Protein AF-A0A960S6M2-F1 (afdb_monomer_lite)

Sequence (268 aa):
MDLAKLIEELEKLSLPYFDYAIDRLYLGHQLAVLKILSKDNRLWKQITHMRSSAIAPNLPAKGLQTSVLTALLTPLRQVVGSCFATAPAIAIQRHHVERFLEDIEALLHRGQITRIISGQEFVAPLNSMVFKNMPFDLALLRAWEYTLASFSDYNLDFYRHNLVACLGMRPEEESGIGKLIFNYVSGRLEAQNARVEEHQKEVEQSYGQLKMEEHFFSEASSLDAARRHKANWRMQAYQFESAQDRRDEAYDAAKHYAEFFKFIVENY

pLDDT: mean 70.97, std 18.24, range [33.56, 96.56]

Radius of gyration: 30.51 Å; chains: 1; bounding box: 67×53×94 Å

Secondary structure (DSSP, 8-state):
--HHHHHHHHHHHTTTS--SHHHHHHHHHHHHHHHHHHH-HHHHHHHHH----TTSTTS-HHHHHHHHHHHHHS---PPTT-HHHHHHHHHHHHH-HHHHHHHHHHHHHHSEEEEEETTEEEEEES--TTGGG-----HHHHHHHHHHHHTTSS-HHHHHHHHHHHTT-STT-TTSHHHHHHHHHHHHHHHHHHHHHHHHHHHHHHHHHHHHHHHHHHT--SHHHHHHHHHHHHHHHHHHHHHHHHHHHHHHHHHHHHHHHHHHHHH-

Structure (mmCIF, N/CA/C/O backbone):
data_AF-A0A960S6M2-F1
#
_entry.id   AF-A0A960S6M2-F1
#
loop_
_atom_site.group_PDB
_atom_site.id
_atom_site.type_symbol
_atom_site.label_atom_id
_atom_site.label_alt_id
_atom_site.label_comp_id
_atom_site.label_asym_id
_atom_site.label_entity_id
_atom_site.label_seq_id
_atom_site.pdbx_PDB_ins_code
_atom_site.Cartn_x
_atom_site.Cartn_y
_atom_site.Cartn_z
_atom_site.occupancy
_atom_site.B_iso_or_equiv
_atom_site.auth_seq_id
_atom_site.auth_comp_id
_atom_site.auth_asym_id
_atom_site.auth_atom_id
_atom_site.pdbx_PDB_model_num
ATOM 1 N N . MET A 1 1 ? 5.309 15.100 14.627 1.00 53.69 1 MET A N 1
ATOM 2 C CA . MET A 1 1 ? 3.895 15.465 14.415 1.00 53.69 1 MET A CA 1
ATOM 3 C C . MET A 1 1 ? 3.369 15.998 15.734 1.00 53.69 1 MET A C 1
ATOM 5 O O . MET A 1 1 ? 3.542 15.316 16.735 1.00 53.69 1 MET A O 1
ATOM 9 N N . ASP A 1 2 ? 2.832 17.216 15.756 1.00 72.88 2 ASP A N 1
ATOM 10 C CA . ASP A 1 2 ? 2.241 17.804 16.962 1.00 72.88 2 ASP A CA 1
ATOM 11 C C . ASP A 1 2 ? 0.811 17.266 17.129 1.00 72.88 2 ASP A C 1
ATOM 13 O O . ASP A 1 2 ? -0.100 17.658 16.399 1.00 72.88 2 ASP A O 1
ATOM 17 N N . LEU A 1 3 ? 0.637 16.301 18.039 1.00 66.00 3 LEU A N 1
ATOM 18 C CA . LEU A 1 3 ? -0.652 15.650 18.291 1.00 66.00 3 LEU A CA 1
ATOM 19 C C . LEU A 1 3 ? -1.716 16.641 18.779 1.00 66.00 3 LEU A C 1
ATOM 21 O O . LEU A 1 3 ? -2.885 16.453 18.460 1.00 66.00 3 LEU A O 1
ATOM 25 N N . ALA A 1 4 ? -1.329 17.690 19.512 1.00 68.31 4 ALA A N 1
ATOM 26 C CA . ALA A 1 4 ? -2.275 18.686 20.006 1.00 68.31 4 ALA A CA 1
ATOM 27 C C . ALA A 1 4 ? -2.868 19.487 18.843 1.00 68.31 4 ALA A C 1
ATOM 29 O O . ALA A 1 4 ? -4.086 19.621 18.746 1.00 68.31 4 ALA A O 1
ATOM 30 N N . LYS A 1 5 ? -2.014 19.908 17.902 1.00 70.25 5 LYS A N 1
ATOM 31 C CA . LYS A 1 5 ? -2.443 20.582 16.673 1.00 70.25 5 LYS A CA 1
ATOM 32 C C . LYS A 1 5 ? -3.330 19.688 15.798 1.00 70.25 5 LYS A C 1
ATOM 34 O O . LYS A 1 5 ? -4.326 20.156 15.263 1.00 70.25 5 LYS A O 1
ATOM 39 N N . LEU A 1 6 ? -3.004 18.397 15.670 1.00 66.88 6 LEU A N 1
ATOM 40 C CA . LEU A 1 6 ? -3.834 17.446 14.917 1.00 66.88 6 LEU A CA 1
ATOM 41 C C . LEU A 1 6 ? -5.227 17.274 15.544 1.00 66.88 6 LEU A C 1
ATOM 43 O O . LEU A 1 6 ? -6.221 17.262 14.824 1.00 66.88 6 LEU A O 1
ATOM 47 N N . ILE A 1 7 ? -5.301 17.147 16.872 1.00 68.25 7 ILE A N 1
ATOM 48 C CA . ILE A 1 7 ? -6.577 17.047 17.593 1.00 68.25 7 ILE A CA 1
ATOM 49 C C . ILE A 1 7 ? -7.411 18.311 17.366 1.00 68.25 7 ILE A C 1
ATOM 51 O O . ILE A 1 7 ? -8.590 18.194 17.051 1.00 68.25 7 ILE A O 1
ATOM 55 N N . GLU A 1 8 ? -6.799 19.492 17.461 1.00 70.75 8 GLU A N 1
ATOM 56 C CA . GLU A 1 8 ? -7.479 20.773 17.243 1.00 70.75 8 GLU A CA 1
ATOM 57 C C . GLU A 1 8 ? -8.083 20.877 15.829 1.00 70.75 8 GLU A C 1
ATOM 59 O O . GLU A 1 8 ? -9.240 21.262 15.669 1.00 70.75 8 GLU A O 1
ATOM 64 N N . GLU A 1 9 ? -7.335 20.485 14.794 1.00 69.31 9 GLU A N 1
ATOM 65 C CA . GLU A 1 9 ? -7.825 20.489 13.407 1.00 69.31 9 GLU A CA 1
ATOM 66 C C . GLU A 1 9 ? -8.958 19.472 13.184 1.00 69.31 9 GLU A C 1
ATOM 68 O O . GLU A 1 9 ? -9.967 19.784 12.551 1.00 69.31 9 GLU A O 1
ATOM 73 N N . LEU A 1 10 ? -8.847 18.271 13.760 1.00 63.84 10 LEU A N 1
ATOM 74 C CA . LEU A 1 10 ? -9.902 17.255 13.686 1.00 63.84 10 LEU A CA 1
ATOM 75 C C . LEU A 1 10 ? -11.176 17.682 14.438 1.00 63.84 10 LEU A C 1
ATOM 77 O O . LEU A 1 10 ? -12.286 17.399 13.984 1.00 63.84 10 LEU A O 1
ATOM 81 N N . GLU A 1 11 ? -11.051 18.399 15.556 1.00 71.62 11 GLU A N 1
ATOM 82 C CA . GLU A 1 11 ? -12.196 18.965 16.279 1.00 71.62 11 GLU A CA 1
ATOM 83 C C . GLU A 1 11 ? -12.919 20.035 15.450 1.00 71.62 11 GLU A C 1
ATOM 85 O O . GLU A 1 11 ? -14.152 20.031 15.404 1.00 71.62 11 GLU A O 1
ATOM 90 N N . LYS A 1 12 ? -12.185 20.888 14.721 1.00 69.44 12 LYS A N 1
ATOM 91 C CA . LYS A 1 12 ? -12.769 21.878 13.794 1.00 69.44 12 LYS A CA 1
ATOM 92 C C . LYS A 1 12 ? -13.569 21.213 12.670 1.00 69.44 12 LYS A C 1
ATOM 94 O O . LYS A 1 12 ? -14.649 21.691 12.326 1.00 69.44 12 LYS A O 1
ATOM 99 N N . LEU A 1 13 ? -13.080 20.090 12.137 1.00 61.16 13 LEU A N 1
ATOM 100 C CA . LEU A 1 13 ? -13.772 19.314 11.099 1.00 61.16 13 LEU A CA 1
ATOM 101 C C . LEU A 1 13 ? -15.062 18.654 11.614 1.00 61.16 13 LEU A C 1
ATOM 103 O O . LEU A 1 13 ? -16.018 18.497 10.854 1.00 61.16 13 LEU A O 1
ATOM 107 N N . SER A 1 14 ? -15.122 18.313 12.906 1.00 57.00 14 SER A N 1
ATOM 108 C CA . SER A 1 14 ? -16.279 17.639 13.516 1.00 57.00 14 SER A CA 1
ATOM 109 C C . SER A 1 14 ? -17.545 18.502 13.632 1.00 57.00 14 SER A C 1
ATOM 111 O O . SER A 1 14 ? -18.632 17.955 13.822 1.00 57.00 14 SER A O 1
ATOM 113 N N . LEU A 1 15 ? -17.426 19.832 13.519 1.00 51.22 15 LEU A N 1
ATOM 114 C CA . LEU A 1 15 ? -18.483 20.778 13.901 1.00 51.22 15 LEU A CA 1
ATOM 115 C C . LEU A 1 15 ? -19.453 21.181 12.765 1.00 51.22 15 LEU A C 1
ATOM 117 O O . LEU A 1 15 ? -20.606 21.462 13.093 1.00 51.22 15 LEU A O 1
ATOM 121 N N . PRO A 1 16 ? -19.071 21.182 11.467 1.00 50.56 16 PRO A N 1
ATOM 122 C CA . PRO A 1 16 ? -20.046 21.399 10.384 1.00 50.56 16 PRO A CA 1
ATOM 123 C C . PRO A 1 16 ? -20.017 20.415 9.192 1.00 50.56 16 PRO A C 1
ATOM 125 O O . PRO A 1 16 ? -20.957 20.443 8.408 1.00 50.56 16 PRO A O 1
ATOM 128 N N . TYR A 1 17 ? -18.994 19.567 9.012 1.00 46.00 17 TYR A N 1
ATOM 129 C CA . TYR A 1 17 ? -18.748 18.903 7.711 1.00 46.00 17 TYR A CA 1
ATOM 130 C C . TYR A 1 17 ? -19.204 17.439 7.593 1.00 46.00 17 TYR A C 1
ATOM 132 O O . TYR A 1 17 ? -19.100 16.856 6.516 1.00 46.00 17 TYR A O 1
ATOM 140 N N . PHE A 1 18 ? -19.721 16.833 8.665 1.00 49.91 18 PHE A N 1
ATOM 141 C CA . PHE A 1 18 ? -20.148 15.430 8.651 1.00 49.91 18 PHE A CA 1
ATOM 142 C C . PHE A 1 18 ? -21.672 15.305 8.697 1.00 49.91 18 PHE A C 1
ATOM 144 O O . PHE A 1 18 ? -22.290 15.333 9.773 1.00 49.91 18 PHE A O 1
ATOM 151 N N . ASP A 1 19 ? -22.262 15.149 7.510 1.00 47.50 19 ASP A N 1
ATOM 152 C CA . ASP A 1 19 ? -23.704 14.963 7.309 1.00 47.50 19 ASP A CA 1
ATOM 153 C C . ASP A 1 19 ? -24.189 13.553 7.688 1.00 47.50 19 ASP A C 1
ATOM 155 O O . ASP A 1 19 ? -25.356 13.376 8.041 1.00 47.50 19 ASP A O 1
ATOM 159 N N . TYR A 1 20 ? -23.305 12.548 7.716 1.00 54.69 20 TYR A N 1
ATOM 160 C CA . TYR A 1 20 ? -23.675 11.173 8.059 1.00 54.69 20 TYR A CA 1
ATOM 161 C C . TYR A 1 20 ? -23.285 10.788 9.493 1.00 54.69 20 TYR A C 1
ATOM 163 O O . TYR A 1 20 ? -22.172 11.025 9.967 1.00 54.69 20 TYR A O 1
ATOM 171 N N . ALA A 1 21 ? -24.201 10.103 10.188 1.00 55.59 21 ALA A N 1
ATOM 172 C CA . ALA A 1 21 ? -23.992 9.600 11.551 1.00 55.59 21 ALA A CA 1
ATOM 173 C C . ALA A 1 21 ? -22.768 8.669 11.672 1.00 55.59 21 ALA A C 1
ATOM 175 O O . ALA A 1 21 ? -22.116 8.620 12.716 1.00 55.59 21 ALA A O 1
ATOM 176 N N . ILE A 1 22 ? -22.444 7.951 10.594 1.00 54.00 22 ILE A N 1
ATOM 177 C CA . ILE A 1 22 ? -21.298 7.041 10.514 1.00 54.00 22 ILE A CA 1
ATOM 178 C C . ILE A 1 22 ? -19.974 7.807 10.572 1.00 54.00 22 ILE A C 1
ATOM 180 O O . ILE A 1 22 ? -19.052 7.369 11.264 1.00 54.00 22 ILE A O 1
ATOM 184 N N . ASP A 1 23 ? -19.890 8.956 9.910 1.00 55.03 23 ASP A N 1
ATOM 185 C CA . ASP A 1 23 ? -18.652 9.726 9.851 1.00 55.03 23 ASP A CA 1
ATOM 186 C C . ASP A 1 23 ? -18.375 10.430 11.183 1.00 55.03 23 ASP A C 1
ATOM 188 O O . ASP A 1 23 ? -17.239 10.456 11.657 1.00 55.03 23 ASP A O 1
ATOM 192 N N . ARG A 1 24 ? -19.431 10.882 11.877 1.00 61.59 24 ARG A N 1
ATOM 193 C CA . ARG A 1 24 ? -19.321 11.396 13.255 1.00 61.59 24 ARG A CA 1
ATOM 194 C C . ARG A 1 24 ? -18.853 10.326 14.240 1.00 61.59 24 ARG A C 1
ATOM 196 O O . ARG A 1 24 ? -18.048 10.616 15.120 1.00 61.59 24 ARG A O 1
ATOM 203 N N . LEU A 1 25 ? -19.331 9.087 14.094 1.00 66.19 25 LEU A N 1
ATOM 204 C CA . LEU A 1 25 ? -18.874 7.945 14.896 1.00 66.19 25 LEU A CA 1
ATOM 205 C C . LEU A 1 25 ? -17.395 7.628 14.644 1.00 66.19 25 LEU A C 1
ATOM 207 O O . LEU A 1 25 ? -16.666 7.316 15.586 1.00 66.19 25 LEU A O 1
ATOM 211 N N . TYR A 1 26 ? -16.958 7.712 13.387 1.00 68.75 26 TYR A N 1
ATOM 212 C CA . TYR A 1 26 ? -15.577 7.453 12.993 1.00 68.75 26 TYR A CA 1
ATOM 213 C C . TYR A 1 26 ? -14.624 8.525 13.530 1.00 68.75 26 TYR A C 1
ATOM 215 O O . TYR A 1 26 ? -13.686 8.204 14.263 1.00 68.75 26 TYR A O 1
ATOM 223 N N . LEU A 1 27 ? -14.922 9.799 13.269 1.00 70.31 27 LEU A N 1
ATOM 224 C CA . LEU A 1 27 ? -14.117 10.915 13.758 1.00 70.31 27 LEU A CA 1
ATOM 225 C C . LEU A 1 27 ? -14.125 11.005 15.289 1.00 70.31 27 LEU A C 1
ATOM 227 O O . LEU A 1 27 ? -13.088 11.246 15.904 1.00 70.31 27 LEU A O 1
ATOM 231 N N . GLY A 1 28 ? -15.273 10.754 15.923 1.00 77.31 28 GLY A N 1
ATOM 232 C CA . GLY A 1 28 ? -15.387 10.721 17.380 1.00 77.31 28 GLY A CA 1
ATOM 233 C C . GLY A 1 28 ? -14.484 9.662 18.019 1.00 77.31 28 GLY A C 1
ATOM 234 O O . GLY A 1 28 ? -13.831 9.942 19.025 1.00 77.31 28 GLY A O 1
ATOM 235 N N . HIS A 1 29 ? -14.390 8.470 17.417 1.00 81.38 29 HIS A N 1
ATOM 236 C CA . HIS A 1 29 ? -13.462 7.421 17.859 1.00 81.38 29 HIS A CA 1
ATOM 237 C C . HIS A 1 29 ? -12.003 7.850 17.702 1.00 81.38 29 HIS A C 1
ATOM 239 O O . HIS A 1 29 ? -11.233 7.763 18.658 1.00 81.38 29 HIS A O 1
ATOM 245 N N . GLN A 1 30 ? -11.633 8.361 16.526 1.00 78.25 30 GLN A N 1
ATOM 246 C CA . GLN A 1 30 ? -10.271 8.825 16.258 1.00 78.25 30 GLN A CA 1
ATOM 247 C C . GLN A 1 30 ? -9.845 9.917 17.242 1.00 78.25 30 GLN A C 1
ATOM 249 O O . GLN A 1 30 ? -8.776 9.823 17.841 1.00 78.25 30 GLN A O 1
ATOM 254 N N . LEU A 1 31 ? -10.705 10.910 17.478 1.00 76.69 31 LEU A N 1
ATOM 255 C CA . LEU A 1 31 ? -10.468 11.967 18.460 1.00 76.69 31 LEU A CA 1
ATOM 256 C C . LEU A 1 31 ? -10.312 11.411 19.879 1.00 76.69 31 LEU A C 1
ATOM 258 O O . LEU A 1 31 ? -9.415 11.840 20.603 1.00 76.69 31 LEU A O 1
ATOM 262 N N . ALA A 1 32 ? -11.153 10.458 20.288 1.00 83.06 32 ALA A N 1
ATOM 263 C CA . ALA A 1 32 ? -11.059 9.840 21.609 1.00 83.06 32 ALA A CA 1
ATOM 264 C C . ALA A 1 32 ? -9.718 9.115 21.803 1.00 83.06 32 ALA A C 1
ATOM 266 O O . ALA A 1 32 ? -9.032 9.341 22.800 1.00 83.06 32 ALA A O 1
ATOM 267 N N . VAL A 1 33 ? -9.308 8.309 20.822 1.00 82.31 33 VAL A N 1
ATOM 268 C CA . VAL A 1 33 ? -8.022 7.601 20.832 1.00 82.31 33 VAL A CA 1
ATOM 269 C C . VAL A 1 33 ? -6.852 8.583 20.841 1.00 82.31 33 VAL A C 1
ATOM 271 O O . VAL A 1 33 ? -5.953 8.454 21.670 1.00 82.31 33 VAL A O 1
ATOM 274 N N . LEU A 1 34 ? -6.857 9.588 19.961 1.00 80.31 34 LEU A N 1
ATOM 275 C CA . LEU A 1 34 ? -5.777 10.574 19.882 1.00 80.31 34 LEU A CA 1
ATOM 276 C C . LEU A 1 34 ? -5.641 11.370 21.184 1.00 80.31 34 LEU A C 1
ATOM 278 O O . LEU A 1 34 ? -4.521 11.597 21.631 1.00 80.31 34 LEU A O 1
ATOM 282 N N . LYS A 1 35 ? -6.755 11.717 21.845 1.00 83.19 35 LYS A N 1
ATOM 283 C CA . LYS A 1 35 ? -6.750 12.351 23.175 1.00 83.19 35 LYS A CA 1
ATOM 284 C C . LYS A 1 35 ? -6.153 11.458 24.260 1.00 83.19 35 LYS A C 1
ATOM 286 O O . LYS A 1 35 ? -5.558 11.970 25.205 1.00 83.19 35 LYS A O 1
ATOM 291 N N . ILE A 1 36 ? -6.334 10.141 24.169 1.00 85.38 36 ILE A N 1
ATOM 292 C CA . ILE A 1 36 ? -5.699 9.189 25.090 1.00 85.38 36 ILE A CA 1
ATOM 293 C C . ILE A 1 36 ? -4.190 9.152 24.820 1.00 85.38 36 ILE A C 1
ATOM 295 O O . ILE A 1 36 ? -3.400 9.354 25.740 1.00 85.38 36 ILE A O 1
ATOM 299 N N . LEU A 1 37 ? -3.787 8.996 23.555 1.00 82.62 37 LEU A N 1
ATOM 300 C CA . LEU A 1 37 ? -2.377 8.964 23.151 1.00 82.62 37 LEU A CA 1
ATOM 301 C C . LEU A 1 37 ? -1.636 10.271 23.465 1.00 82.62 37 LEU A C 1
ATOM 303 O O . LEU A 1 37 ? -0.464 10.238 23.829 1.00 82.62 37 LEU A O 1
ATOM 307 N N . SER A 1 38 ? -2.304 11.424 23.359 1.00 81.94 38 SER A N 1
ATOM 308 C CA . SER A 1 38 ? -1.703 12.722 23.679 1.00 81.94 38 SER A CA 1
ATOM 309 C C . SER A 1 38 ? -1.489 12.923 25.180 1.00 81.94 38 SER A C 1
ATOM 311 O O . SER A 1 38 ? -0.632 13.709 25.574 1.00 81.94 38 SER A O 1
ATOM 313 N N . LYS A 1 39 ? -2.281 12.247 26.022 1.00 86.25 39 LYS A N 1
ATOM 314 C CA . LYS A 1 39 ? -2.179 12.320 27.487 1.00 86.25 39 LYS A CA 1
ATOM 315 C C . LYS A 1 39 ? -1.190 11.308 28.053 1.00 86.25 39 LYS A C 1
ATOM 317 O O . LYS A 1 39 ? -0.578 11.590 29.080 1.00 86.25 39 LYS A O 1
ATOM 322 N N . ASP A 1 40 ? -1.020 10.162 27.394 1.00 85.62 40 ASP A N 1
ATOM 323 C CA . ASP A 1 40 ? -0.119 9.105 27.843 1.00 85.62 40 ASP A CA 1
ATOM 324 C C . ASP A 1 40 ? 0.987 8.796 26.825 1.00 85.62 40 ASP A C 1
ATOM 326 O O . ASP A 1 40 ? 0.858 7.978 25.909 1.00 85.62 40 ASP A O 1
ATOM 330 N N . ASN A 1 41 ? 2.144 9.419 27.051 1.00 84.69 41 ASN A N 1
ATOM 331 C CA . ASN A 1 41 ? 3.336 9.230 26.230 1.00 84.69 41 ASN A CA 1
ATOM 332 C C . ASN A 1 41 ? 3.899 7.793 26.302 1.00 84.69 41 ASN A C 1
ATOM 334 O O . ASN A 1 41 ? 4.717 7.413 25.463 1.00 84.69 41 ASN A O 1
ATOM 338 N N . ARG A 1 42 ? 3.500 6.973 27.287 1.00 90.44 42 ARG A N 1
ATOM 339 C CA . ARG A 1 42 ? 3.920 5.563 27.368 1.00 90.44 42 ARG A CA 1
ATOM 340 C C . ARG A 1 42 ? 3.306 4.752 26.233 1.00 90.44 42 ARG A C 1
ATOM 342 O O . ARG A 1 42 ? 4.024 3.981 25.607 1.00 90.44 42 ARG A O 1
ATOM 349 N N . LEU A 1 43 ? 2.037 4.996 25.908 1.00 85.75 43 LEU A N 1
ATOM 350 C CA . LEU A 1 43 ? 1.331 4.316 24.816 1.00 85.75 43 LEU A CA 1
ATOM 351 C C . LEU A 1 43 ? 1.941 4.664 23.459 1.00 85.75 43 LEU A C 1
ATOM 353 O O . LEU A 1 43 ? 2.175 3.793 22.623 1.00 85.75 43 LEU A O 1
ATOM 357 N N . TRP A 1 44 ? 2.287 5.939 23.261 1.00 82.88 44 TRP A N 1
ATOM 358 C CA . TRP A 1 44 ? 2.993 6.368 22.056 1.00 82.88 44 TRP A CA 1
ATOM 359 C C . TRP A 1 44 ? 4.375 5.716 21.934 1.00 82.88 44 TRP A C 1
ATOM 361 O O . TRP A 1 44 ? 4.775 5.261 20.857 1.00 82.88 44 TRP A O 1
ATOM 371 N N . LYS A 1 45 ? 5.105 5.612 23.052 1.00 84.44 45 LYS A N 1
ATOM 372 C CA . LYS A 1 45 ? 6.366 4.867 23.097 1.00 84.44 45 LYS A CA 1
ATOM 373 C C . LYS A 1 45 ? 6.154 3.393 22.774 1.00 84.44 45 LYS A C 1
ATOM 375 O O . LYS A 1 45 ? 6.916 2.873 21.971 1.00 84.44 45 LYS A O 1
ATOM 380 N N . GLN A 1 46 ? 5.121 2.750 23.312 1.00 85.38 46 GLN A N 1
ATOM 381 C CA . GLN A 1 46 ? 4.816 1.352 23.015 1.00 85.38 46 GLN A CA 1
ATOM 382 C C . GLN A 1 46 ? 4.606 1.142 21.512 1.00 85.38 46 GLN A C 1
ATOM 384 O O . GLN A 1 46 ? 5.284 0.301 20.934 1.00 85.38 46 GLN A O 1
ATOM 389 N N . ILE A 1 47 ? 3.785 1.972 20.855 1.00 81.44 47 ILE A N 1
ATOM 390 C CA . ILE A 1 47 ? 3.575 1.907 19.398 1.00 81.44 47 ILE A CA 1
ATOM 391 C C . ILE A 1 47 ? 4.904 2.090 18.659 1.00 81.44 47 ILE A C 1
ATOM 393 O O . ILE A 1 47 ? 5.294 1.238 17.871 1.00 81.44 47 ILE A O 1
ATOM 397 N N . THR A 1 48 ? 5.640 3.167 18.941 1.00 81.69 48 THR A N 1
ATOM 398 C CA . THR A 1 48 ? 6.896 3.496 18.236 1.00 81.69 48 THR A CA 1
ATOM 399 C C . THR A 1 48 ? 8.049 2.529 18.516 1.00 81.69 48 THR A C 1
ATOM 401 O O . THR A 1 48 ? 9.007 2.487 17.746 1.00 81.69 48 THR A O 1
ATOM 404 N N . HIS A 1 49 ? 7.977 1.742 19.588 1.00 83.81 49 HIS A N 1
ATOM 405 C CA . HIS A 1 49 ? 8.974 0.725 19.922 1.00 83.81 49 HIS A CA 1
ATOM 406 C C . HIS A 1 49 ? 8.532 -0.691 19.543 1.00 83.81 49 HIS A C 1
ATOM 408 O O . HIS A 1 49 ? 9.340 -1.606 19.698 1.00 83.81 49 HIS A O 1
ATOM 414 N N . MET A 1 50 ? 7.319 -0.891 19.006 1.00 77.56 50 MET A N 1
ATOM 415 C CA . MET A 1 50 ? 6.921 -2.194 18.470 1.00 77.56 50 MET A CA 1
ATOM 416 C C . MET A 1 50 ? 7.869 -2.612 17.345 1.00 77.56 50 MET A C 1
ATOM 418 O O . MET A 1 50 ? 8.184 -1.838 16.436 1.00 77.56 50 MET A O 1
ATOM 422 N N . ARG A 1 51 ? 8.326 -3.863 17.421 1.00 73.56 51 ARG A N 1
ATOM 423 C CA . ARG A 1 51 ? 9.242 -4.474 16.455 1.00 73.56 51 ARG A CA 1
ATOM 424 C C . ARG A 1 51 ? 8.613 -5.703 15.824 1.00 73.56 51 ARG A C 1
ATOM 426 O O . ARG A 1 51 ? 7.720 -6.324 16.396 1.00 73.56 51 ARG A O 1
ATOM 433 N N . SER A 1 52 ? 9.110 -6.042 14.639 1.00 57.19 52 SER A N 1
ATOM 434 C CA . SER A 1 52 ? 8.823 -7.307 13.970 1.00 57.19 52 SER A CA 1
ATOM 435 C C . SER A 1 52 ? 9.095 -8.476 14.913 1.00 57.19 52 SER A C 1
ATOM 437 O O . SER A 1 52 ? 10.169 -8.568 15.511 1.00 57.19 52 SER A O 1
ATOM 439 N N . SER A 1 53 ? 8.112 -9.357 15.052 1.00 61.50 53 SER A N 1
ATOM 440 C CA . SER A 1 53 ? 8.186 -10.525 15.919 1.00 61.50 53 SER A CA 1
ATOM 441 C C . SER A 1 53 ? 8.796 -11.737 15.211 1.00 61.50 53 SER A C 1
ATOM 443 O O . SER A 1 53 ? 9.048 -11.711 14.007 1.00 61.50 53 SER A O 1
ATOM 445 N N . ALA A 1 54 ? 8.954 -12.845 15.945 1.00 52.56 54 ALA A N 1
ATOM 446 C CA . ALA A 1 54 ? 9.351 -14.139 15.382 1.00 52.56 54 ALA A CA 1
ATOM 447 C C . ALA A 1 54 ? 8.384 -14.661 14.298 1.00 52.56 54 ALA A C 1
ATOM 449 O O . ALA A 1 54 ? 8.788 -15.447 13.447 1.00 52.56 54 ALA A O 1
ATOM 450 N N . ILE A 1 55 ? 7.122 -14.213 14.314 1.00 47.16 55 ILE A N 1
ATOM 451 C CA . ILE A 1 55 ? 6.071 -14.643 13.379 1.00 47.16 55 ILE A CA 1
ATOM 452 C C . ILE A 1 55 ? 6.139 -13.857 12.057 1.00 47.16 55 ILE A C 1
ATOM 454 O O . ILE A 1 55 ? 5.740 -14.370 11.015 1.00 47.16 55 ILE A O 1
ATOM 458 N N . ALA A 1 56 ? 6.683 -12.636 12.071 1.00 48.78 56 ALA A N 1
ATOM 459 C CA . ALA A 1 56 ? 6.827 -11.789 10.885 1.00 48.78 56 ALA A CA 1
ATOM 460 C C . ALA A 1 56 ? 8.185 -11.053 10.876 1.00 48.78 56 ALA A C 1
ATOM 462 O O . ALA A 1 56 ? 8.218 -9.820 10.921 1.00 48.78 56 ALA A O 1
ATOM 463 N N . PRO A 1 57 ? 9.317 -11.783 10.804 1.00 54.59 57 PRO A N 1
ATOM 464 C CA . PRO A 1 57 ? 10.658 -11.219 11.000 1.00 54.59 57 PRO A CA 1
ATOM 465 C C . PRO A 1 57 ? 11.073 -10.213 9.917 1.00 54.59 57 PRO A C 1
ATOM 467 O O . PRO A 1 57 ? 11.947 -9.385 10.150 1.00 54.59 57 PRO A O 1
ATOM 470 N N . ASN A 1 58 ? 10.426 -10.254 8.749 1.00 51.09 58 ASN A N 1
ATOM 471 C CA . ASN A 1 58 ? 10.749 -9.404 7.601 1.00 51.09 58 ASN A CA 1
ATOM 472 C C . ASN A 1 58 ? 9.900 -8.124 7.524 1.00 51.09 58 ASN A C 1
ATOM 474 O O . ASN A 1 58 ? 10.032 -7.368 6.562 1.00 51.09 58 ASN A O 1
ATOM 478 N N . LEU A 1 59 ? 9.004 -7.876 8.487 1.00 51.16 59 LEU A N 1
ATOM 479 C CA . LEU A 1 59 ? 8.129 -6.707 8.439 1.00 51.16 59 LEU A CA 1
ATOM 480 C C . LEU A 1 59 ? 8.893 -5.443 8.882 1.00 51.16 59 LEU A C 1
ATOM 482 O O . LEU A 1 59 ? 9.377 -5.392 10.014 1.00 51.16 59 LEU A O 1
ATOM 486 N N . PRO A 1 60 ? 8.993 -4.391 8.050 1.00 57.06 60 PRO A N 1
ATOM 487 C CA . PRO A 1 60 ? 9.667 -3.160 8.447 1.00 57.06 60 PRO A CA 1
ATOM 488 C C . PRO A 1 60 ? 8.989 -2.528 9.668 1.00 57.06 60 PRO A C 1
ATOM 490 O O . PRO A 1 60 ? 7.765 -2.384 9.690 1.00 57.06 60 PRO A O 1
ATOM 493 N N . ALA A 1 61 ? 9.775 -2.074 10.651 1.00 61.62 61 ALA A N 1
ATOM 494 C CA . ALA A 1 61 ? 9.252 -1.493 11.895 1.00 61.62 61 ALA A CA 1
ATOM 495 C C . ALA A 1 61 ? 8.259 -0.343 11.646 1.00 61.62 61 ALA A C 1
ATOM 497 O O . ALA A 1 61 ? 7.208 -0.286 12.274 1.00 61.62 61 ALA A O 1
ATOM 498 N N . LYS A 1 62 ? 8.543 0.527 10.667 1.00 60.72 62 LYS A N 1
ATOM 499 C CA . LYS A 1 62 ? 7.640 1.622 10.282 1.00 60.72 62 LYS A CA 1
ATOM 500 C C . LYS A 1 62 ? 6.293 1.107 9.762 1.00 60.72 62 LYS A C 1
ATOM 502 O O . LYS A 1 62 ? 5.260 1.652 10.125 1.00 60.72 62 LYS A O 1
ATOM 507 N N . GLY A 1 63 ? 6.301 0.043 8.958 1.00 56.97 63 GLY A N 1
ATOM 508 C CA . GLY A 1 63 ? 5.076 -0.583 8.456 1.00 56.97 63 GLY A CA 1
ATOM 509 C C . GLY A 1 63 ? 4.243 -1.185 9.585 1.00 56.97 63 GLY A C 1
ATOM 510 O O . GLY A 1 63 ? 3.040 -0.964 9.640 1.00 56.97 63 GLY A O 1
ATOM 511 N N . LEU A 1 64 ? 4.891 -1.859 10.540 1.00 62.81 64 LEU A N 1
ATOM 512 C CA . LEU A 1 64 ? 4.221 -2.396 11.725 1.00 62.81 64 LEU A CA 1
ATOM 513 C C . LEU A 1 64 ? 3.568 -1.292 12.566 1.00 62.81 64 LEU A C 1
ATOM 515 O O . LEU A 1 64 ? 2.398 -1.395 12.921 1.00 62.81 64 LEU A O 1
ATOM 519 N N . GLN A 1 65 ? 4.315 -0.227 12.854 1.00 69.19 65 GLN A N 1
ATOM 520 C CA . GLN A 1 65 ? 3.835 0.926 13.618 1.00 69.19 65 GLN A CA 1
ATOM 521 C C . GLN A 1 65 ? 2.614 1.566 12.961 1.00 69.19 65 GLN A C 1
ATOM 523 O O . GLN A 1 65 ? 1.625 1.845 13.638 1.00 69.19 65 GLN A O 1
ATOM 528 N N . THR A 1 66 ? 2.669 1.759 11.640 1.00 64.56 66 THR A N 1
ATOM 529 C CA . THR A 1 66 ? 1.535 2.258 10.862 1.00 64.56 66 THR A CA 1
ATOM 530 C C . THR A 1 66 ? 0.341 1.320 10.985 1.00 64.56 66 THR A C 1
ATOM 532 O O . THR A 1 66 ? -0.735 1.787 11.330 1.00 64.56 66 THR A O 1
ATOM 535 N N . SER A 1 67 ? 0.517 0.009 10.805 1.00 63.44 67 SER A N 1
ATOM 536 C CA . SER A 1 67 ? -0.581 -0.959 10.916 1.00 63.44 67 SER A CA 1
ATOM 537 C C . SER A 1 67 ? -1.233 -0.969 12.299 1.00 63.44 67 SER A C 1
ATOM 539 O O . SER A 1 67 ? -2.457 -1.010 12.400 1.00 63.44 67 SER A O 1
ATOM 541 N N . VAL A 1 68 ? -0.436 -0.887 13.366 1.00 72.81 68 VAL A N 1
ATOM 542 C CA . VAL A 1 68 ? -0.932 -0.825 14.751 1.00 72.81 68 VAL A CA 1
ATOM 543 C C . VAL A 1 68 ? -1.735 0.454 14.972 1.00 72.81 68 VAL A C 1
ATOM 545 O O . VAL A 1 68 ? -2.836 0.411 15.519 1.00 72.81 68 VAL A O 1
ATOM 548 N N . LEU A 1 69 ? -1.208 1.593 14.514 1.00 73.00 69 LEU A N 1
ATOM 549 C CA . LEU A 1 69 ? -1.883 2.880 14.633 1.00 73.00 69 LEU A CA 1
ATOM 550 C C . LEU A 1 69 ? -3.185 2.905 13.819 1.00 73.00 69 LEU A C 1
ATOM 552 O O . LEU A 1 69 ? -4.210 3.354 14.324 1.00 73.00 69 LEU A O 1
ATOM 556 N N . THR A 1 70 ? -3.174 2.366 12.601 1.00 71.88 70 THR A N 1
ATOM 557 C CA . THR A 1 70 ? -4.363 2.228 11.753 1.00 71.88 70 THR A CA 1
ATOM 558 C C . THR A 1 70 ? -5.410 1.333 12.409 1.00 71.88 70 THR A C 1
ATOM 560 O O . THR A 1 70 ? -6.579 1.713 12.465 1.00 71.88 70 THR A O 1
ATOM 563 N N . ALA A 1 71 ? -5.013 0.184 12.963 1.00 72.19 71 ALA A N 1
ATOM 564 C CA . ALA A 1 71 ? -5.920 -0.713 13.677 1.00 72.19 71 ALA A CA 1
ATOM 565 C C . ALA A 1 71 ? -6.528 -0.051 14.922 1.00 72.19 71 ALA A C 1
ATOM 567 O O . ALA A 1 71 ? -7.688 -0.288 15.246 1.00 72.19 71 ALA A O 1
ATOM 568 N N . LEU A 1 72 ? -5.775 0.809 15.607 1.00 78.88 72 LEU A N 1
ATOM 569 C CA . LEU A 1 72 ? -6.264 1.542 16.769 1.00 78.88 72 LEU A CA 1
ATOM 570 C C . LEU A 1 72 ? -7.228 2.682 16.382 1.00 78.88 72 LEU A C 1
ATOM 572 O O . LEU A 1 72 ? -8.244 2.887 17.047 1.00 78.88 72 LEU A O 1
ATOM 576 N N . LEU A 1 73 ? -6.934 3.409 15.300 1.00 76.25 73 LEU A N 1
ATOM 577 C CA . LEU A 1 73 ? -7.731 4.549 14.825 1.00 76.25 73 LEU A CA 1
ATOM 578 C C . LEU A 1 73 ? -8.965 4.145 14.008 1.00 76.25 73 LEU A C 1
ATOM 580 O O . LEU A 1 73 ? -9.862 4.965 13.825 1.00 76.25 73 LEU A O 1
ATOM 584 N N . THR A 1 74 ? -9.039 2.901 13.538 1.00 76.00 74 THR A N 1
ATOM 585 C CA . THR A 1 74 ? -10.193 2.386 12.792 1.00 76.00 74 THR A CA 1
ATOM 586 C C . THR A 1 74 ? -11.179 1.744 13.770 1.00 76.00 74 THR A C 1
ATOM 588 O O . THR A 1 74 ? -10.887 0.662 14.275 1.00 76.00 74 THR A O 1
ATOM 591 N N . PRO A 1 75 ? -12.343 2.351 14.072 1.00 73.81 75 PRO A N 1
ATOM 592 C CA . PRO A 1 75 ? -13.276 1.813 15.051 1.00 73.81 75 PRO A CA 1
ATOM 593 C C . PRO A 1 75 ? -13.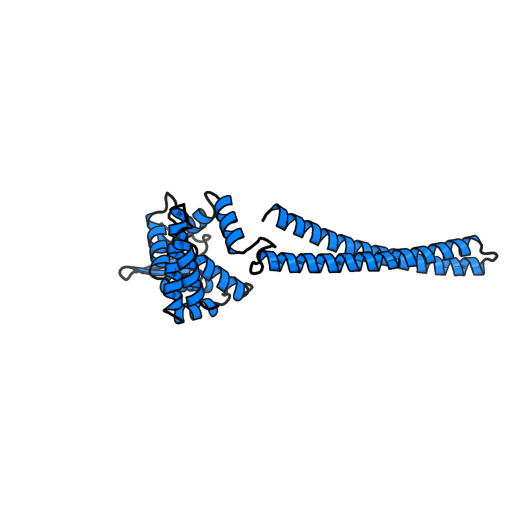753 0.423 14.646 1.00 73.81 75 PRO A C 1
ATOM 595 O O . PRO A 1 75 ? -14.310 0.232 13.561 1.00 73.81 75 PRO A O 1
ATOM 598 N N . LEU A 1 76 ? -13.607 -0.523 15.567 1.00 72.62 76 LEU A N 1
ATOM 599 C CA . LEU A 1 76 ? -14.218 -1.834 15.455 1.00 72.62 76 LEU A CA 1
ATOM 600 C C . LEU A 1 76 ? -15.745 -1.688 15.424 1.00 72.62 76 LEU A C 1
ATOM 602 O O . LEU A 1 76 ? -16.333 -0.841 16.109 1.00 72.62 76 LEU A O 1
ATOM 606 N N . ARG A 1 77 ? -16.397 -2.526 14.618 1.00 66.81 77 ARG A N 1
ATOM 607 C CA . ARG A 1 77 ? -17.856 -2.565 14.478 1.00 66.81 77 ARG A CA 1
ATOM 608 C C . ARG A 1 77 ? -18.356 -3.979 14.718 1.00 66.81 77 ARG A C 1
ATOM 610 O O . ARG A 1 77 ? -17.667 -4.949 14.422 1.00 66.81 77 ARG A O 1
ATOM 617 N N . GLN A 1 78 ? -19.560 -4.085 15.269 1.00 59.09 78 GLN A N 1
ATOM 618 C CA . GLN A 1 78 ? -20.244 -5.368 15.345 1.00 59.09 78 GLN A CA 1
ATOM 619 C C . GLN A 1 78 ? -20.833 -5.677 13.971 1.00 59.09 78 GLN A C 1
ATOM 621 O O . GLN A 1 78 ? -21.566 -4.853 13.425 1.00 59.09 78 GLN A O 1
ATOM 626 N N . VAL A 1 79 ? -20.561 -6.868 13.448 1.00 50.69 79 VAL A N 1
ATOM 627 C CA . VAL A 1 79 ? -21.340 -7.443 12.347 1.00 50.69 79 VAL A CA 1
ATOM 628 C C . VAL A 1 79 ? -22.365 -8.421 12.911 1.00 50.69 79 VAL A C 1
ATOM 630 O O . VAL A 1 79 ? -22.167 -9.047 13.962 1.00 50.69 79 VAL A O 1
ATOM 633 N N . VAL A 1 80 ? -23.509 -8.486 12.232 1.00 43.31 80 VAL A N 1
ATOM 634 C CA . VAL A 1 80 ? -24.654 -9.330 12.582 1.00 43.31 80 VAL A CA 1
ATOM 635 C C . VAL A 1 80 ? -24.183 -10.781 12.740 1.00 43.31 80 VAL A C 1
ATOM 637 O O . VAL A 1 80 ? -23.568 -11.336 11.839 1.00 43.31 80 VAL A O 1
ATOM 640 N N . GLY A 1 81 ? -24.443 -11.385 13.905 1.00 45.22 81 GLY A N 1
ATOM 641 C CA . GLY A 1 81 ? -24.055 -12.769 14.224 1.00 45.22 81 GLY A CA 1
ATOM 642 C C . GLY A 1 81 ? -22.872 -12.928 15.191 1.00 45.22 81 GLY A C 1
ATOM 643 O O . GLY A 1 81 ? -22.700 -14.008 15.748 1.00 45.22 81 GLY A O 1
ATOM 644 N N . SER A 1 82 ? -22.111 -11.862 15.482 1.00 49.56 82 SER A N 1
ATOM 645 C CA . SER A 1 82 ? -20.931 -11.919 16.371 1.00 49.56 82 SER A CA 1
ATOM 646 C C . SER A 1 82 ? -21.006 -10.998 17.604 1.00 49.56 82 SER A C 1
ATOM 648 O O . SER A 1 82 ? -19.977 -10.637 18.187 1.00 49.56 82 SER A O 1
ATOM 650 N N . CYS A 1 83 ? -22.201 -10.575 18.019 1.00 51.34 83 CYS A N 1
ATOM 651 C CA . CYS A 1 83 ? -22.393 -9.489 18.991 1.00 51.34 83 CYS A CA 1
ATOM 652 C C . CYS A 1 83 ? -21.690 -9.697 20.351 1.00 51.34 83 CYS A C 1
ATOM 654 O O . CYS A 1 83 ? -21.055 -8.767 20.849 1.00 51.34 83 CYS A O 1
ATOM 656 N N . PHE A 1 84 ? -21.730 -10.904 20.923 1.00 47.66 84 PHE A N 1
ATOM 657 C CA . PHE A 1 84 ? -21.124 -11.213 22.235 1.00 47.66 84 PHE A CA 1
ATOM 658 C C . PHE A 1 84 ? -19.602 -11.142 22.251 1.00 47.66 84 PHE A C 1
ATOM 660 O O . PHE A 1 84 ? -18.965 -10.886 23.267 1.00 47.66 84 PHE A O 1
ATOM 667 N N . ALA A 1 85 ? -19.039 -11.395 21.091 1.00 50.62 85 ALA A N 1
ATOM 668 C CA . ALA A 1 85 ? -17.640 -11.583 20.867 1.00 50.62 85 ALA A CA 1
ATOM 669 C C . ALA A 1 85 ? -16.974 -10.225 20.568 1.00 50.62 85 ALA A C 1
ATOM 671 O O . ALA A 1 85 ? -16.000 -9.833 21.213 1.00 50.62 85 ALA A O 1
ATOM 672 N N . THR A 1 86 ? -17.541 -9.473 19.622 1.00 60.06 86 THR A N 1
ATOM 673 C CA . THR A 1 86 ? -17.011 -8.182 19.145 1.00 60.06 86 THR A CA 1
ATOM 674 C C . THR A 1 86 ? -17.204 -7.040 20.137 1.00 60.06 86 THR A C 1
ATOM 676 O O . THR A 1 86 ? -16.364 -6.146 20.187 1.00 60.06 86 THR A O 1
ATOM 679 N N . ALA A 1 87 ? -18.251 -7.069 20.973 1.00 63.47 87 ALA A N 1
ATOM 680 C CA . ALA A 1 87 ? -18.496 -6.020 21.968 1.00 63.47 87 ALA A CA 1
ATOM 681 C C . ALA A 1 87 ? -17.321 -5.819 22.953 1.00 63.47 87 ALA A C 1
ATOM 683 O O . ALA A 1 87 ? -16.882 -4.677 23.101 1.00 63.47 87 ALA A O 1
ATOM 684 N N . PRO A 1 88 ? -16.747 -6.871 23.571 1.00 63.69 88 PRO A N 1
ATOM 685 C CA . PRO A 1 88 ? -15.534 -6.745 24.378 1.00 63.69 88 PRO A CA 1
ATOM 686 C C . PRO A 1 88 ? -14.342 -6.136 23.632 1.00 63.69 88 PRO A C 1
ATOM 688 O O . PRO A 1 88 ? -13.654 -5.287 24.188 1.00 63.69 88 PRO A O 1
ATOM 691 N N . ALA A 1 89 ? -14.102 -6.524 22.375 1.00 68.75 89 ALA A N 1
ATOM 692 C CA . ALA A 1 89 ? -12.992 -5.987 21.583 1.00 68.75 89 ALA A CA 1
ATOM 693 C C . ALA A 1 89 ? -13.188 -4.496 21.262 1.00 68.75 89 ALA A C 1
ATOM 695 O O . ALA A 1 89 ? -12.259 -3.704 21.407 1.00 68.75 89 ALA A O 1
ATOM 696 N N . ILE A 1 90 ? -14.415 -4.097 20.910 1.00 73.50 90 ILE A N 1
ATOM 697 C CA . ILE A 1 90 ? -14.798 -2.693 20.707 1.00 73.50 90 ILE A CA 1
ATOM 698 C C . ILE A 1 90 ? -14.614 -1.896 22.002 1.00 73.50 90 ILE A C 1
ATOM 700 O O . ILE A 1 90 ? -14.057 -0.800 21.978 1.00 73.50 90 ILE A O 1
ATOM 704 N N . ALA A 1 91 ? -15.056 -2.441 23.137 1.00 72.81 91 ALA A N 1
ATOM 705 C CA . ALA A 1 91 ? -14.905 -1.794 24.436 1.00 72.81 91 ALA A CA 1
ATOM 706 C C . ALA A 1 91 ? -13.426 -1.629 24.817 1.00 72.81 91 ALA A C 1
ATOM 708 O O . ALA A 1 91 ? -13.030 -0.556 25.267 1.00 72.81 91 ALA A O 1
ATOM 709 N N . ILE A 1 92 ? -12.598 -2.651 24.575 1.00 77.38 92 ILE A N 1
ATOM 710 C CA . ILE A 1 92 ? -11.148 -2.586 24.786 1.00 77.38 92 ILE A CA 1
ATOM 711 C C . ILE A 1 92 ? -10.527 -1.509 23.891 1.00 77.38 92 ILE A C 1
ATOM 713 O O . ILE A 1 92 ? -9.825 -0.642 24.396 1.00 77.38 92 ILE A O 1
ATOM 717 N N . GLN A 1 93 ? -10.839 -1.491 22.595 1.00 82.62 93 GLN A N 1
ATOM 718 C CA . GLN A 1 93 ? -10.291 -0.494 21.673 1.00 82.62 93 GLN A CA 1
ATOM 719 C C . GLN A 1 93 ? -10.686 0.942 22.059 1.00 82.62 93 GLN A C 1
ATOM 721 O O . GLN A 1 93 ? -9.869 1.855 21.969 1.00 82.62 93 GLN A O 1
ATOM 726 N N . ARG A 1 94 ? -11.935 1.152 22.493 1.00 80.94 94 ARG A N 1
ATOM 727 C CA . ARG A 1 94 ? -12.463 2.487 22.818 1.00 80.94 94 ARG A CA 1
ATOM 728 C C . ARG A 1 94 ? -12.032 3.005 24.182 1.00 80.94 94 ARG A C 1
ATOM 730 O O . ARG A 1 94 ? -11.823 4.205 24.337 1.00 80.94 94 ARG A O 1
ATOM 737 N N . HIS A 1 95 ? -11.968 2.127 25.176 1.00 80.81 95 HIS A N 1
ATOM 738 C CA . HIS A 1 95 ? -11.854 2.533 26.579 1.00 80.81 95 HIS A CA 1
ATOM 739 C C . HIS A 1 95 ? -10.565 2.051 27.244 1.00 80.81 95 HIS A C 1
ATOM 741 O O . HIS A 1 95 ? -10.161 2.614 28.258 1.00 80.81 95 HIS A O 1
ATOM 747 N N . HIS A 1 96 ? -9.890 1.056 26.668 1.00 84.62 96 HIS A N 1
ATOM 748 C CA . HIS A 1 96 ? -8.695 0.430 27.230 1.00 84.62 96 HIS A CA 1
ATOM 749 C C . HIS A 1 96 ? -7.600 0.284 26.164 1.00 84.62 96 HIS A C 1
ATOM 751 O O . HIS A 1 96 ? -7.128 -0.816 25.885 1.00 84.62 96 HIS A O 1
ATOM 757 N N . VAL A 1 97 ? -7.191 1.413 25.573 1.00 87.50 97 VAL A N 1
ATOM 758 C CA . VAL A 1 97 ? -6.170 1.478 24.507 1.00 87.50 97 VAL A CA 1
ATOM 759 C C . VAL A 1 97 ? -4.874 0.760 24.895 1.00 87.50 97 VAL A C 1
ATOM 761 O O . VAL A 1 97 ? -4.307 0.049 24.074 1.00 87.50 97 VAL A O 1
ATOM 764 N N . GLU A 1 98 ? -4.429 0.887 26.146 1.00 89.00 98 GLU A N 1
ATOM 765 C CA . GLU A 1 98 ? -3.271 0.145 26.665 1.00 89.00 98 GLU A CA 1
ATOM 766 C C . GLU A 1 98 ? -3.450 -1.364 26.495 1.00 89.00 98 GLU A C 1
ATOM 768 O O . GLU A 1 98 ? -2.614 -2.035 25.893 1.00 89.00 98 GLU A O 1
ATOM 773 N N . ARG A 1 99 ? -4.604 -1.887 26.922 1.00 85.19 99 ARG A N 1
ATOM 774 C CA . ARG A 1 99 ? -4.914 -3.307 26.793 1.00 85.19 99 ARG A CA 1
ATOM 775 C C . ARG A 1 99 ? -4.989 -3.750 25.335 1.00 85.19 99 ARG A C 1
ATOM 777 O O . ARG A 1 99 ? -4.545 -4.846 25.009 1.00 85.19 99 ARG A O 1
ATOM 784 N N . PHE A 1 100 ? -5.524 -2.901 24.459 1.00 85.12 100 PHE A N 1
ATOM 785 C CA . PHE A 1 100 ? -5.519 -3.164 23.023 1.00 85.12 100 PHE A CA 1
ATOM 786 C C . PHE A 1 100 ? -4.086 -3.329 22.493 1.00 85.12 100 PHE A C 1
ATOM 788 O O . PHE A 1 100 ? -3.808 -4.277 21.765 1.00 85.12 100 PHE A O 1
ATOM 795 N N . LEU A 1 101 ? -3.160 -2.447 22.882 1.00 87.06 101 LEU A N 1
ATOM 796 C CA . LEU A 1 101 ? -1.761 -2.535 22.457 1.00 87.06 101 LEU A CA 1
ATOM 797 C C . LEU A 1 101 ? -1.060 -3.777 23.023 1.00 87.06 101 LEU A C 1
ATOM 799 O O . LEU A 1 101 ? -0.350 -4.450 22.278 1.00 87.06 101 LEU A O 1
ATOM 803 N N . GLU A 1 102 ? -1.308 -4.126 24.288 1.00 86.56 102 GLU A N 1
ATOM 804 C CA . GLU A 1 102 ? -0.822 -5.378 24.889 1.00 86.56 102 GLU A CA 1
ATOM 805 C C . GLU A 1 102 ? -1.310 -6.615 24.123 1.00 86.56 102 GLU A C 1
ATOM 807 O O . GLU A 1 102 ? -0.563 -7.579 23.951 1.00 86.56 102 GLU A O 1
ATOM 812 N N . ASP A 1 103 ? -2.559 -6.603 23.655 1.00 79.38 103 ASP A N 1
ATOM 813 C CA . ASP A 1 103 ? -3.129 -7.705 22.882 1.00 79.38 103 ASP A CA 1
ATOM 814 C C . ASP A 1 103 ? -2.490 -7.831 21.507 1.00 79.38 103 ASP A C 1
ATOM 816 O O . ASP A 1 103 ? -2.137 -8.935 21.093 1.00 79.38 103 ASP A O 1
ATOM 820 N N . ILE A 1 104 ? -2.298 -6.711 20.810 1.00 77.69 104 ILE A N 1
ATOM 821 C CA . ILE A 1 104 ? -1.592 -6.691 19.528 1.00 77.69 104 ILE A CA 1
ATOM 822 C C . ILE A 1 104 ? -0.161 -7.198 19.711 1.00 77.69 104 ILE A C 1
ATOM 824 O O . ILE A 1 104 ? 0.304 -8.041 18.946 1.00 77.69 104 ILE A O 1
ATOM 828 N N . GLU A 1 105 ? 0.524 -6.761 20.763 1.00 80.75 105 GLU A N 1
ATOM 829 C CA . GLU A 1 105 ? 1.871 -7.218 21.082 1.00 80.75 105 GLU A CA 1
ATOM 830 C C . GLU A 1 105 ? 1.909 -8.720 21.403 1.00 80.75 105 GLU A C 1
ATOM 832 O O . GLU A 1 105 ? 2.794 -9.432 20.920 1.00 80.75 105 GLU A O 1
ATOM 837 N N . ALA A 1 106 ? 0.926 -9.224 22.154 1.00 76.38 106 ALA A N 1
ATOM 838 C CA . ALA A 1 106 ? 0.758 -10.643 22.451 1.00 76.38 106 ALA A CA 1
ATOM 839 C C . ALA A 1 106 ? 0.549 -11.478 21.182 1.00 76.38 106 ALA A C 1
ATOM 841 O O . ALA A 1 106 ? 1.198 -12.512 21.013 1.00 76.38 106 ALA A O 1
ATOM 842 N N . LEU A 1 107 ? -0.314 -11.018 20.275 1.00 71.00 107 LEU A N 1
ATOM 843 C CA . LEU A 1 107 ? -0.560 -11.679 18.996 1.00 71.00 107 LEU A CA 1
ATOM 844 C C . LEU A 1 107 ? 0.691 -11.692 18.126 1.00 71.00 107 LEU A C 1
ATOM 846 O O . LEU A 1 107 ? 1.044 -12.737 17.591 1.00 71.00 107 LEU A O 1
ATOM 850 N N . LEU A 1 108 ? 1.396 -10.567 18.024 1.00 69.50 108 LEU A N 1
ATOM 851 C CA . LEU A 1 108 ? 2.611 -10.480 17.223 1.00 69.50 108 LEU A CA 1
ATOM 852 C C . LEU A 1 108 ? 3.697 -11.405 17.778 1.00 69.50 108 LEU A C 1
ATOM 854 O O . LEU A 1 108 ? 4.278 -12.174 17.018 1.00 69.50 108 LEU A O 1
ATOM 858 N N . HIS A 1 109 ? 3.970 -11.369 19.083 1.00 72.81 109 HIS A N 1
ATOM 859 C CA . HIS A 1 109 ? 5.102 -12.093 19.672 1.00 72.81 109 HIS A CA 1
ATOM 860 C C . HIS A 1 109 ? 4.817 -13.558 19.971 1.00 72.81 109 HIS A C 1
ATOM 862 O O . HIS A 1 109 ? 5.675 -14.406 19.740 1.00 72.81 109 HIS A O 1
ATOM 868 N N . ARG A 1 110 ? 3.639 -13.856 20.522 1.00 72.25 110 ARG A N 1
ATOM 869 C CA . ARG A 1 110 ? 3.283 -15.202 20.986 1.00 72.25 110 ARG A CA 1
ATOM 870 C C . ARG A 1 110 ? 2.364 -15.928 20.019 1.00 72.25 110 ARG A C 1
ATOM 872 O O . ARG A 1 110 ? 2.137 -17.118 20.198 1.00 72.25 110 ARG A O 1
ATOM 879 N N . GLY A 1 111 ? 1.791 -15.220 19.044 1.00 63.75 111 GLY A N 1
ATOM 880 C CA . GLY A 1 111 ? 0.747 -15.785 18.199 1.00 63.75 111 GLY A CA 1
ATOM 881 C C . GLY A 1 111 ? -0.488 -16.156 19.006 1.00 63.75 111 GLY A C 1
ATOM 882 O O . GLY A 1 111 ? -1.236 -17.009 18.556 1.00 63.75 111 GLY A O 1
ATOM 883 N N . GLN A 1 112 ? -0.679 -15.593 20.207 1.00 66.06 112 GLN A N 1
ATOM 884 C CA . GLN A 1 112 ? -1.824 -15.872 21.068 1.00 66.06 112 GLN A CA 1
ATOM 885 C C . GLN A 1 112 ? -2.042 -14.785 22.122 1.00 66.06 112 GLN A C 1
ATOM 887 O O . GLN A 1 112 ? -1.098 -14.153 22.604 1.00 66.06 112 GLN A O 1
ATOM 892 N N . ILE A 1 113 ? -3.296 -14.621 22.524 1.00 72.19 113 ILE A N 1
ATOM 893 C CA . ILE A 1 113 ? -3.729 -13.770 23.628 1.00 72.19 113 ILE A CA 1
ATOM 894 C C . ILE A 1 113 ? -4.127 -14.648 24.812 1.00 72.19 113 ILE A C 1
ATOM 896 O O . ILE A 1 113 ? -4.806 -15.655 24.640 1.00 72.19 113 ILE A O 1
ATOM 900 N N . THR A 1 114 ? -3.774 -14.217 26.021 1.00 71.00 114 THR A N 1
ATOM 901 C CA . THR A 1 114 ? -4.191 -14.866 27.269 1.00 71.00 114 THR A CA 1
ATOM 902 C C . THR A 1 114 ? -5.108 -13.948 28.079 1.00 71.00 114 THR A C 1
ATOM 904 O O . THR A 1 114 ? -4.945 -12.719 28.091 1.00 71.00 114 THR A O 1
ATOM 907 N N . ARG A 1 115 ? -6.089 -14.535 28.768 1.00 69.44 115 ARG A N 1
ATOM 908 C CA . ARG A 1 115 ? -6.988 -13.878 29.723 1.00 69.44 115 ARG A CA 1
ATOM 909 C C . ARG A 1 115 ? -7.142 -14.711 30.977 1.00 69.44 115 ARG A C 1
ATOM 911 O O . ARG A 1 115 ? -7.237 -15.921 30.886 1.00 69.44 115 ARG A O 1
ATOM 918 N N . ILE A 1 116 ? -7.239 -14.055 32.128 1.00 72.56 116 ILE A N 1
ATOM 919 C CA . ILE A 1 116 ? -7.628 -14.707 33.377 1.00 72.56 116 ILE A CA 1
ATOM 920 C C . ILE A 1 116 ? -9.020 -14.195 33.728 1.00 72.56 116 ILE A C 1
ATOM 922 O O . ILE A 1 116 ? -9.198 -12.999 33.954 1.00 72.56 116 ILE A O 1
ATOM 926 N N . ILE A 1 117 ? -10.011 -15.082 33.728 1.00 63.44 117 ILE A N 1
ATOM 927 C CA . ILE A 1 117 ? -11.402 -14.765 34.066 1.00 63.44 117 ILE A CA 1
ATOM 928 C C . ILE A 1 117 ? -11.794 -15.691 35.210 1.00 63.44 117 ILE A C 1
ATOM 930 O O . ILE A 1 117 ? -11.696 -16.908 35.084 1.00 63.44 117 ILE A O 1
ATOM 934 N N . SER A 1 118 ? -12.193 -15.119 36.347 1.00 70.06 118 SER A N 1
ATOM 935 C CA . SER A 1 118 ? -12.576 -15.882 37.547 1.00 70.06 118 SER A CA 1
ATOM 936 C C . SER A 1 118 ? -11.506 -16.885 38.015 1.00 70.06 118 SER A C 1
ATOM 938 O O . SER A 1 118 ? -11.825 -17.984 38.454 1.00 70.06 118 SER A O 1
ATOM 940 N N . GLY A 1 119 ? -10.225 -16.516 37.895 1.00 77.31 119 GLY A N 1
ATOM 941 C CA . GLY A 1 119 ? -9.088 -17.367 38.271 1.00 77.31 119 GLY A CA 1
ATOM 942 C C . GLY A 1 119 ? -8.732 -18.460 37.257 1.00 77.31 119 GLY A C 1
ATOM 943 O O . GLY A 1 119 ? -7.744 -19.159 37.455 1.00 77.31 119 GLY A O 1
ATOM 944 N N . GLN A 1 120 ? -9.486 -18.586 36.163 1.00 54.69 120 GLN A N 1
ATOM 945 C CA . GLN A 1 120 ? -9.203 -19.522 35.081 1.00 54.69 120 GLN A CA 1
ATOM 946 C C . GLN A 1 120 ? -8.486 -18.814 33.928 1.00 54.69 120 GLN A C 1
ATOM 948 O O . GLN A 1 120 ? -8.900 -17.737 33.497 1.00 54.69 120 GLN A O 1
ATOM 953 N N . GLU A 1 121 ? -7.415 -19.428 33.426 1.00 72.06 121 GLU A N 1
ATOM 954 C CA . GLU A 1 121 ? -6.673 -18.950 32.261 1.00 72.06 121 GLU A CA 1
ATOM 955 C C . GLU A 1 121 ? -7.331 -19.423 30.954 1.00 72.06 121 GLU A C 1
ATOM 957 O O . GLU A 1 121 ? -7.655 -20.597 30.780 1.00 72.06 121 GLU A O 1
ATOM 962 N N . PHE A 1 122 ? -7.506 -18.492 30.021 1.00 61.62 122 PHE A N 1
ATOM 963 C CA . PHE A 1 122 ? -8.042 -18.694 28.684 1.00 61.62 122 PHE A CA 1
ATOM 964 C C . PHE A 1 122 ? -7.010 -18.218 27.671 1.00 61.62 122 PHE A C 1
ATOM 966 O O . PHE A 1 122 ? -6.586 -17.063 27.715 1.00 61.62 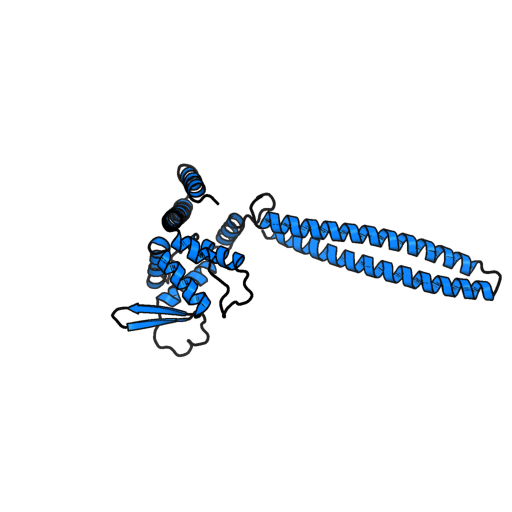122 PHE A O 1
ATOM 973 N N . VAL A 1 123 ? -6.631 -19.093 26.744 1.00 63.47 123 VAL A N 1
ATOM 974 C CA . VAL A 1 123 ? -5.640 -18.811 25.700 1.00 63.47 123 VAL A CA 1
ATOM 975 C C . VAL A 1 123 ? -6.317 -18.853 24.331 1.00 63.47 123 VAL A C 1
ATOM 977 O O . VAL A 1 123 ? -7.101 -19.756 24.048 1.00 63.47 123 VAL A O 1
ATOM 980 N N . ALA A 1 124 ? -6.020 -17.869 23.487 1.00 60.19 124 ALA A N 1
ATOM 981 C CA . ALA A 1 124 ? -6.618 -17.670 22.172 1.00 60.19 124 ALA A CA 1
ATOM 982 C C . ALA A 1 124 ? -5.517 -17.443 21.111 1.00 60.19 124 ALA A C 1
ATOM 984 O O . ALA A 1 124 ? -4.955 -16.347 21.068 1.00 60.19 124 ALA A O 1
ATOM 985 N N . PRO A 1 125 ? -5.168 -18.445 20.282 1.00 58.19 125 PRO A N 1
ATOM 986 C CA . PRO A 1 125 ? -4.111 -18.339 19.272 1.00 58.19 125 PRO A CA 1
ATOM 987 C C . PRO A 1 125 ? -4.554 -17.645 17.968 1.00 58.19 125 PRO A C 1
ATOM 989 O O . PRO A 1 125 ? -5.727 -17.631 17.626 1.00 58.19 125 PRO A O 1
ATOM 992 N N . LEU A 1 126 ? -3.585 -17.104 17.222 1.00 57.94 126 LEU A N 1
ATOM 993 C CA . LEU A 1 126 ? -3.709 -16.302 15.996 1.00 57.94 126 LEU A CA 1
ATOM 994 C C . LEU A 1 126 ? -3.975 -17.153 14.732 1.00 57.94 126 LEU A C 1
ATOM 996 O O . LEU A 1 126 ? -4.331 -16.591 13.702 1.00 57.94 126 LEU A O 1
ATOM 1000 N N . ASN A 1 127 ? -3.807 -18.486 14.769 1.00 52.25 127 ASN A N 1
ATOM 1001 C CA . ASN A 1 127 ? -3.998 -19.359 13.596 1.00 52.25 127 ASN A CA 1
ATOM 1002 C C . ASN A 1 127 ? -4.744 -20.674 13.918 1.00 52.25 127 ASN A C 1
ATOM 1004 O O . ASN A 1 127 ? -4.550 -21.286 14.970 1.00 52.25 127 ASN A O 1
ATOM 1008 N N . SER A 1 128 ? -5.581 -21.101 12.966 1.00 41.19 128 SER A N 1
ATOM 1009 C CA . SER A 1 128 ? -6.696 -22.041 13.081 1.00 41.19 128 SER A CA 1
ATOM 1010 C C . SER A 1 128 ? -6.401 -23.507 12.706 1.00 41.19 128 SER A C 1
ATOM 1012 O O . SER A 1 128 ? -7.303 -24.342 12.769 1.00 41.19 128 SER A O 1
ATOM 1014 N N . MET A 1 129 ? -5.159 -23.904 12.393 1.00 38.47 129 MET A N 1
ATOM 1015 C CA . MET A 1 129 ? -4.867 -25.316 12.050 1.00 38.47 129 MET A CA 1
ATOM 1016 C C . MET A 1 129 ? -4.977 -26.313 13.225 1.00 38.47 129 MET A C 1
ATOM 1018 O O . MET A 1 129 ? -4.930 -27.521 13.006 1.00 38.47 129 MET A O 1
ATOM 1022 N N . VAL A 1 130 ? -5.172 -25.844 14.461 1.00 39.69 130 VAL A N 1
ATOM 1023 C CA . VAL A 1 130 ? -5.260 -26.691 15.670 1.00 39.69 130 VAL A CA 1
ATOM 1024 C C . VAL A 1 130 ? -6.713 -27.058 16.042 1.00 39.69 130 VAL A C 1
ATOM 1026 O O . VAL A 1 130 ? -6.945 -27.932 16.874 1.00 39.69 130 VAL A O 1
ATOM 1029 N N . PHE A 1 131 ? -7.729 -26.463 15.406 1.00 39.03 131 PHE A N 1
ATOM 1030 C CA . PHE A 1 131 ? -9.094 -26.446 15.961 1.00 39.03 131 PHE A CA 1
ATOM 1031 C C . PHE A 1 131 ? -10.084 -27.480 15.426 1.00 39.03 131 PHE A C 1
ATOM 1033 O O . PHE A 1 131 ? -11.261 -27.411 15.767 1.00 39.03 131 PHE A O 1
ATOM 1040 N N . LYS A 1 132 ? -9.653 -28.500 14.674 1.00 37.78 132 LYS A N 1
ATOM 1041 C CA . LYS A 1 132 ? -10.584 -29.578 14.287 1.00 37.78 132 LYS A CA 1
ATOM 1042 C C . LYS A 1 132 ? -11.149 -30.371 15.481 1.00 37.78 132 LYS A C 1
ATOM 1044 O O . LYS A 1 132 ? -12.159 -31.034 15.295 1.00 37.78 132 LYS A O 1
ATOM 1049 N N . ASN A 1 133 ? -10.553 -30.284 16.679 1.00 35.72 133 ASN A N 1
ATOM 1050 C CA . ASN A 1 133 ? -10.878 -31.168 17.810 1.00 35.72 133 ASN A CA 1
ATOM 1051 C C . ASN A 1 133 ? -11.038 -30.481 19.191 1.00 35.72 133 ASN A C 1
ATOM 1053 O O . ASN A 1 133 ? -10.934 -31.166 20.207 1.00 35.72 133 ASN A O 1
ATOM 1057 N N . MET A 1 134 ? -11.270 -29.165 19.284 1.00 35.38 134 MET A N 1
ATOM 1058 C CA . MET A 1 134 ? -11.446 -28.496 20.593 1.00 35.38 134 MET A CA 1
ATOM 1059 C C . MET A 1 134 ? -12.935 -28.295 20.949 1.00 35.38 134 MET A C 1
ATOM 1061 O O . MET A 1 134 ? -13.673 -27.794 20.104 1.00 35.38 134 MET A O 1
ATOM 1065 N N . PRO A 1 135 ? -13.403 -28.626 22.176 1.00 33.56 135 PRO A N 1
ATOM 1066 C CA . PRO A 1 135 ? -14.835 -28.702 22.501 1.00 33.56 135 PRO A CA 1
ATOM 1067 C C . PRO A 1 135 ? -15.476 -27.372 22.932 1.00 33.56 135 PRO A C 1
ATOM 1069 O O . PRO A 1 135 ? -16.623 -27.373 23.373 1.00 33.56 135 PRO A O 1
ATOM 1072 N N . PHE A 1 136 ? -14.765 -26.243 22.854 1.00 34.78 136 PHE A N 1
ATOM 1073 C CA . PHE A 1 136 ? -15.268 -24.967 23.365 1.00 34.78 136 PHE A CA 1
ATOM 1074 C C . PHE A 1 136 ? -15.111 -23.839 22.346 1.00 34.78 136 PHE A C 1
ATOM 1076 O O . PHE A 1 136 ? -14.005 -23.410 22.019 1.00 34.78 136 PHE A O 1
ATOM 1083 N N . ASP A 1 137 ? -16.261 -23.340 21.893 1.00 37.72 137 ASP A N 1
ATOM 1084 C CA . ASP A 1 137 ? -16.419 -22.133 21.088 1.00 37.72 137 ASP A CA 1
ATOM 1085 C C . ASP A 1 137 ? -15.998 -20.892 21.895 1.00 37.72 137 ASP A C 1
ATOM 1087 O O . ASP A 1 137 ? -16.764 -20.336 22.685 1.00 37.72 137 ASP A O 1
ATOM 1091 N N . LEU A 1 138 ? -14.758 -20.438 21.709 1.00 38.06 138 LEU A N 1
ATOM 1092 C CA . LEU A 1 138 ? -14.239 -19.237 22.365 1.00 38.06 138 LEU A CA 1
ATOM 1093 C C . LEU A 1 138 ? -14.741 -17.976 21.653 1.00 38.06 138 LEU A C 1
ATOM 1095 O O . LEU A 1 138 ? -14.210 -17.551 20.625 1.00 38.06 138 LEU A O 1
ATOM 1099 N N . ALA A 1 139 ? -15.759 -17.350 22.247 1.00 34.50 139 ALA A N 1
ATOM 1100 C CA . ALA A 1 139 ? -16.410 -16.151 21.729 1.00 34.50 139 ALA A CA 1
ATOM 1101 C C . ALA A 1 139 ? -15.419 -15.020 21.405 1.00 34.50 139 ALA A C 1
ATOM 1103 O O . ALA A 1 139 ? -15.544 -14.408 20.361 1.00 34.50 139 ALA A O 1
ATOM 1104 N N . LEU A 1 140 ? -14.387 -14.766 22.217 1.00 36.44 140 LEU A N 1
ATOM 1105 C CA . LEU A 1 140 ? -13.427 -13.679 21.959 1.00 36.44 140 LEU A CA 1
ATOM 1106 C C . LEU A 1 140 ? -12.552 -13.911 20.706 1.00 36.44 140 LEU A C 1
ATOM 1108 O O . LEU A 1 140 ? -12.110 -12.952 20.083 1.00 36.44 140 LEU A O 1
ATOM 1112 N N . LEU A 1 141 ? -12.322 -15.169 20.317 1.00 37.47 141 LEU A N 1
ATOM 1113 C CA . LEU A 1 141 ? -11.570 -15.514 19.107 1.00 37.47 141 LEU A CA 1
ATOM 1114 C C . LEU A 1 141 ? -12.469 -15.422 17.876 1.00 37.47 141 LEU A C 1
ATOM 1116 O O . LEU A 1 141 ? -12.107 -14.744 16.921 1.00 37.47 141 LEU A O 1
ATOM 1120 N N . ARG A 1 142 ? -13.697 -15.955 17.966 1.00 38.53 142 ARG A N 1
ATOM 1121 C CA . ARG A 1 142 ? -14.745 -15.671 16.978 1.00 38.53 142 ARG A CA 1
ATOM 1122 C C . ARG A 1 142 ? -14.994 -14.172 16.853 1.00 38.53 142 ARG A C 1
ATOM 1124 O O . ARG A 1 142 ? -15.343 -13.734 15.782 1.00 38.53 142 ARG A O 1
ATOM 1131 N N . ALA A 1 143 ? -14.776 -13.359 17.884 1.00 38.31 143 ALA A N 1
ATOM 1132 C CA . ALA A 1 143 ? -14.899 -11.903 17.796 1.00 38.31 143 ALA A CA 1
ATOM 1133 C C . ALA A 1 143 ? -13.910 -11.300 16.835 1.00 38.31 143 ALA A C 1
ATOM 1135 O O . ALA A 1 143 ? -14.263 -10.422 16.064 1.00 38.31 143 ALA A O 1
ATOM 1136 N N . TRP A 1 144 ? -12.663 -11.733 16.958 1.00 48.16 144 TRP A N 1
ATOM 1137 C CA . TRP A 1 144 ? -11.535 -11.219 16.214 1.00 48.16 144 TRP A CA 1
ATOM 1138 C C . TRP A 1 144 ? -11.518 -11.812 14.809 1.00 48.16 144 TRP A C 1
ATOM 1140 O O . TRP A 1 144 ? -11.312 -11.068 13.860 1.00 48.16 144 TRP A O 1
ATOM 1150 N N . GLU A 1 145 ? -11.857 -13.096 14.659 1.00 41.38 145 GLU A N 1
ATOM 1151 C CA . GLU A 1 145 ? -12.141 -13.736 13.371 1.00 41.38 145 GLU A CA 1
ATOM 1152 C C . GLU A 1 145 ? -13.354 -13.126 12.693 1.00 41.38 145 GLU A C 1
ATOM 1154 O O . GLU A 1 145 ? -13.248 -12.804 11.527 1.00 41.38 145 GLU A O 1
ATOM 1159 N N . TYR A 1 146 ? -14.474 -12.897 13.381 1.00 40.44 146 TYR A N 1
ATOM 1160 C CA . TYR A 1 146 ? -15.611 -12.195 12.798 1.00 40.44 146 TYR A CA 1
ATOM 1161 C C . TYR A 1 146 ? -15.277 -10.740 12.557 1.00 40.44 146 TYR A C 1
ATOM 1163 O O . TYR A 1 146 ? -15.788 -10.222 11.595 1.00 40.44 146 TYR A O 1
ATOM 1171 N N . THR A 1 147 ? -14.423 -10.074 13.336 1.00 42.91 147 THR A N 1
ATOM 1172 C CA . THR A 1 147 ? -13.947 -8.708 13.049 1.00 42.91 147 THR A CA 1
ATOM 1173 C C . THR A 1 147 ? -13.078 -8.688 11.790 1.00 42.91 147 THR A C 1
ATOM 1175 O O . THR A 1 147 ? -13.264 -7.829 10.940 1.00 42.91 147 THR A O 1
ATOM 1178 N N . LEU A 1 148 ? -12.191 -9.670 11.614 1.00 42.12 148 LEU A N 1
ATOM 1179 C CA . LEU A 1 148 ? -11.417 -9.898 10.388 1.00 42.12 148 LEU A CA 1
ATOM 1180 C C . LEU A 1 148 ? -12.303 -10.334 9.209 1.00 42.12 148 LEU A C 1
ATOM 1182 O O . LEU A 1 148 ? -12.094 -9.870 8.091 1.00 42.12 148 LEU A O 1
ATOM 1186 N N . ALA A 1 149 ? -13.337 -11.136 9.462 1.00 38.50 149 ALA A N 1
ATOM 1187 C CA . ALA A 1 149 ? -14.373 -11.535 8.512 1.00 38.50 149 ALA A CA 1
ATOM 1188 C C . ALA A 1 149 ? -15.285 -10.350 8.162 1.00 38.50 149 ALA A C 1
ATOM 1190 O O . ALA A 1 149 ? -15.698 -10.210 7.031 1.00 38.50 149 ALA A O 1
ATOM 1191 N N . SER A 1 150 ? -15.531 -9.433 9.100 1.00 36.91 150 SER A N 1
ATOM 1192 C CA . SER A 1 150 ? -16.262 -8.167 8.921 1.00 36.91 150 SER A CA 1
ATOM 1193 C C . SER A 1 150 ? -15.443 -7.159 8.127 1.00 36.91 150 SER A C 1
ATOM 1195 O O . SER A 1 150 ? -16.000 -6.315 7.438 1.00 36.91 150 SER A O 1
ATOM 1197 N N . PHE A 1 151 ? -14.111 -7.227 8.230 1.00 39.16 151 PHE A N 1
ATOM 1198 C CA . PHE A 1 151 ? -13.207 -6.516 7.331 1.00 39.16 151 PHE A CA 1
ATOM 1199 C C . PHE A 1 151 ? -13.198 -7.129 5.921 1.00 39.16 151 PHE A C 1
ATOM 1201 O O . PHE A 1 151 ? -12.795 -6.446 4.983 1.00 39.16 151 PHE A O 1
ATOM 1208 N N . SER A 1 152 ? -13.634 -8.385 5.759 1.00 39.22 152 SER A N 1
ATOM 1209 C CA . SER A 1 152 ? -13.688 -9.081 4.465 1.00 39.22 152 SER A 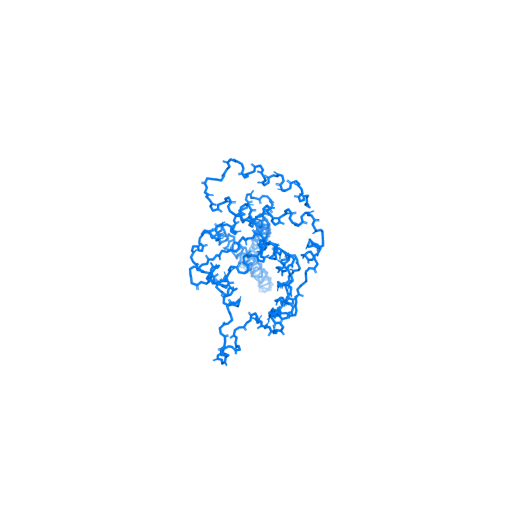CA 1
ATOM 1210 C C . SER A 1 152 ? -15.093 -9.229 3.875 1.00 39.22 152 SER A C 1
ATOM 1212 O O . SER A 1 152 ? -15.190 -9.472 2.676 1.00 39.22 152 SER A O 1
ATOM 1214 N N . ASP A 1 153 ? -16.158 -8.995 4.645 1.00 38.50 153 ASP A N 1
ATOM 1215 C CA . ASP A 1 153 ? -17.537 -9.102 4.181 1.00 38.50 153 ASP A CA 1
ATOM 1216 C C . ASP A 1 153 ? -18.380 -7.864 4.519 1.00 38.50 153 ASP A C 1
ATOM 1218 O O . ASP A 1 153 ? -18.576 -7.475 5.671 1.00 38.50 153 ASP A O 1
ATOM 1222 N N . TYR A 1 154 ? -18.951 -7.330 3.438 1.00 38.78 154 TYR A N 1
ATOM 1223 C CA . TYR A 1 154 ? -19.946 -6.266 3.314 1.00 38.78 154 TYR A CA 1
ATOM 1224 C C . TYR A 1 154 ? -19.447 -4.813 3.138 1.00 38.78 154 TYR A C 1
ATOM 1226 O O . TYR A 1 154 ? -19.307 -4.015 4.064 1.00 38.78 154 TYR A O 1
ATOM 1234 N N . ASN A 1 155 ? -19.313 -4.484 1.846 1.00 49.53 155 ASN A N 1
ATOM 1235 C CA . ASN A 1 155 ? -18.908 -3.232 1.200 1.00 49.53 155 ASN A CA 1
ATOM 1236 C C . ASN A 1 155 ? -17.395 -2.961 1.172 1.00 49.53 155 ASN A C 1
ATOM 1238 O O . ASN A 1 155 ? -16.913 -1.910 1.602 1.00 49.53 155 ASN A O 1
ATOM 1242 N N . LEU A 1 156 ? -16.665 -3.929 0.600 1.00 46.72 156 LEU A N 1
ATOM 1243 C CA . LEU A 1 156 ? -15.265 -3.796 0.190 1.00 46.72 156 LEU A CA 1
ATOM 1244 C C . LEU A 1 156 ? -14.996 -2.458 -0.499 1.00 46.72 156 LEU A C 1
ATOM 1246 O O . LEU A 1 156 ? -13.969 -1.861 -0.216 1.00 46.72 156 LEU A O 1
ATOM 1250 N N . ASP A 1 157 ? -15.917 -1.943 -1.312 1.00 48.28 157 ASP A N 1
ATOM 1251 C CA . ASP A 1 157 ? -15.719 -0.680 -2.022 1.00 48.28 157 ASP A CA 1
ATOM 1252 C C . ASP A 1 157 ? -15.691 0.530 -1.083 1.00 48.28 157 ASP A C 1
ATOM 1254 O O . ASP A 1 157 ? -14.804 1.367 -1.214 1.00 48.28 157 ASP A O 1
ATOM 1258 N N . PHE A 1 158 ? -16.569 0.611 -0.077 1.00 46.62 158 PHE A N 1
ATOM 1259 C CA . PHE A 1 158 ? -16.560 1.715 0.896 1.00 46.62 158 PHE A CA 1
ATOM 1260 C C . PHE A 1 158 ? -15.315 1.700 1.798 1.00 46.62 158 PHE A C 1
ATOM 1262 O O . PHE A 1 158 ? -14.728 2.744 2.087 1.00 46.62 158 PHE A O 1
ATOM 1269 N N . TYR A 1 159 ? -14.881 0.519 2.243 1.00 45.41 159 TYR A N 1
ATOM 1270 C CA . TYR A 1 159 ? -13.698 0.391 3.099 1.00 45.41 159 TYR A CA 1
ATOM 1271 C C . TYR A 1 159 ? -12.392 0.489 2.318 1.00 45.41 159 TYR A C 1
ATOM 1273 O O . TYR A 1 159 ? -11.459 1.123 2.801 1.00 45.41 159 TYR A O 1
ATOM 1281 N N . ARG A 1 160 ? -12.338 -0.056 1.097 1.00 48.75 160 ARG A N 1
ATOM 1282 C CA . ARG A 1 160 ? -11.263 0.206 0.137 1.00 48.75 160 ARG A CA 1
ATOM 1283 C C . ARG A 1 160 ? -11.183 1.697 -0.125 1.00 48.75 160 ARG A C 1
ATOM 1285 O O . ARG A 1 160 ? -10.101 2.240 0.007 1.00 48.75 160 ARG A O 1
ATOM 1292 N N . HIS A 1 161 ? -12.302 2.372 -0.383 1.00 51.31 161 HIS A N 1
ATOM 1293 C CA . HIS A 1 161 ? -12.328 3.819 -0.582 1.00 51.31 161 HIS A CA 1
ATOM 1294 C C . HIS A 1 161 ? -11.783 4.579 0.634 1.00 51.31 161 HIS A C 1
ATOM 1296 O O . HIS A 1 161 ? -10.908 5.423 0.476 1.00 51.31 161 HIS A O 1
ATOM 1302 N N . ASN A 1 162 ? -12.207 4.235 1.854 1.00 49.69 162 ASN A N 1
ATOM 1303 C CA . ASN A 1 162 ? -11.692 4.871 3.070 1.00 49.69 162 ASN A CA 1
ATOM 1304 C C . ASN A 1 162 ? -10.222 4.549 3.353 1.00 49.69 162 ASN A C 1
ATOM 1306 O O . ASN A 1 162 ? -9.496 5.420 3.818 1.00 49.69 162 ASN A O 1
ATOM 1310 N N . LEU A 1 163 ? -9.762 3.328 3.080 1.00 44.84 163 LEU A N 1
ATOM 1311 C CA . LEU A 1 163 ? -8.360 2.943 3.232 1.00 44.84 163 LEU A CA 1
ATOM 1312 C C . LEU A 1 163 ? -7.484 3.659 2.195 1.00 44.84 163 LEU A C 1
ATOM 1314 O O . LEU A 1 163 ? -6.450 4.209 2.553 1.00 44.84 163 LEU A O 1
ATOM 1318 N N . VAL A 1 164 ? -7.926 3.703 0.937 1.00 51.44 164 VAL A N 1
ATOM 1319 C CA . VAL A 1 164 ? -7.302 4.434 -0.178 1.00 51.44 164 VAL A CA 1
ATOM 1320 C C . VAL A 1 164 ? -7.233 5.930 0.137 1.00 51.44 164 VAL A C 1
ATOM 1322 O O . VAL A 1 164 ? -6.178 6.535 -0.045 1.00 51.44 164 VAL A O 1
ATOM 1325 N N . ALA A 1 165 ? -8.302 6.503 0.695 1.00 51.84 165 ALA A N 1
ATOM 1326 C CA . ALA A 1 165 ? -8.342 7.892 1.146 1.00 51.84 165 ALA A CA 1
ATOM 1327 C C . ALA A 1 165 ? -7.430 8.143 2.362 1.00 51.84 165 ALA A C 1
ATOM 1329 O O . ALA A 1 165 ? -6.659 9.091 2.366 1.00 51.84 165 ALA A O 1
ATOM 1330 N N . CYS A 1 166 ? -7.445 7.281 3.386 1.00 46.56 166 CYS A N 1
ATOM 1331 C CA . CYS A 1 166 ? -6.611 7.458 4.586 1.00 46.56 166 CYS A CA 1
ATOM 1332 C C . CYS A 1 166 ? -5.115 7.250 4.315 1.00 46.56 166 CYS A C 1
ATOM 1334 O O . CYS A 1 166 ? -4.277 7.838 4.995 1.00 46.56 166 CYS A O 1
ATOM 1336 N N . LEU A 1 167 ? -4.768 6.386 3.360 1.00 46.38 167 LEU A N 1
ATOM 1337 C CA . LEU A 1 167 ? -3.391 6.188 2.913 1.00 46.38 167 LEU A CA 1
ATOM 1338 C C . LEU A 1 167 ? -2.924 7.300 1.965 1.00 46.38 167 LEU A C 1
ATOM 1340 O O . LEU A 1 167 ? -1.732 7.368 1.670 1.00 46.38 167 LEU A O 1
ATOM 1344 N N . GLY A 1 168 ? -3.835 8.152 1.490 1.00 57.44 168 GLY A N 1
ATOM 1345 C CA . GLY A 1 168 ? -3.570 9.149 0.461 1.00 57.44 168 GLY A CA 1
ATOM 1346 C C . GLY A 1 168 ? -3.005 8.511 -0.802 1.00 57.44 168 GLY A C 1
ATOM 1347 O O . GLY A 1 168 ? -1.895 8.818 -1.230 1.00 57.44 168 GLY A O 1
ATOM 1348 N N . MET A 1 169 ? -3.731 7.541 -1.362 1.00 66.44 169 MET A N 1
ATOM 1349 C CA . MET A 1 169 ? -3.337 6.825 -2.586 1.00 66.44 169 MET A CA 1
ATOM 1350 C C . MET A 1 169 ? -3.408 7.697 -3.845 1.00 66.44 169 MET A C 1
ATOM 1352 O O . MET A 1 169 ? -2.810 7.349 -4.861 1.00 66.44 169 MET A O 1
ATOM 1356 N N . ARG A 1 170 ? -4.085 8.847 -3.765 1.00 70.88 170 ARG A N 1
ATOM 1357 C CA . ARG A 1 170 ? -4.145 9.836 -4.839 1.00 70.88 170 ARG A CA 1
ATOM 1358 C C . ARG A 1 170 ? -2.786 10.524 -5.028 1.00 70.88 170 ARG A C 1
ATOM 1360 O O . ARG A 1 170 ? -2.236 11.043 -4.053 1.00 70.88 170 ARG A O 1
ATOM 1367 N N . PRO A 1 171 ? -2.229 10.574 -6.252 1.00 68.00 171 PRO A N 1
ATOM 1368 C CA . PRO A 1 171 ? -0.965 11.259 -6.532 1.00 68.00 171 PRO A CA 1
ATOM 1369 C C . PRO A 1 171 ? -0.980 12.767 -6.247 1.00 68.00 171 PRO A C 1
ATOM 1371 O O . PRO A 1 171 ? 0.081 13.389 -6.184 1.00 68.00 171 PRO A O 1
ATOM 1374 N N . GLU A 1 172 ? -2.159 13.371 -6.118 1.00 77.00 172 GLU A N 1
ATOM 1375 C CA . GLU A 1 172 ? -2.346 14.789 -5.816 1.00 77.00 172 GLU A CA 1
ATOM 1376 C C . GLU A 1 172 ? -2.170 15.096 -4.319 1.00 77.00 172 GLU A C 1
ATOM 1378 O O . GLU A 1 172 ? -1.906 16.241 -3.951 1.00 77.00 172 GLU A O 1
ATOM 1383 N N . GLU A 1 173 ? -2.275 14.089 -3.448 1.00 67.19 173 GLU A N 1
ATOM 1384 C CA . GLU A 1 173 ? -2.131 14.250 -2.002 1.00 67.19 173 GLU A CA 1
ATOM 1385 C C . GLU A 1 173 ? -0.652 14.228 -1.599 1.00 67.19 173 GLU A C 1
ATOM 1387 O O . GLU A 1 173 ? -0.022 13.179 -1.485 1.00 67.19 173 GLU A O 1
ATOM 1392 N N . GLU A 1 174 ? -0.082 15.413 -1.367 1.00 57.53 174 GLU A N 1
ATOM 1393 C CA . GLU A 1 174 ? 1.363 15.633 -1.194 1.00 57.53 174 GLU A CA 1
ATOM 1394 C C . GLU A 1 174 ? 2.002 14.826 -0.041 1.00 57.53 174 GLU A C 1
ATOM 1396 O O . GLU A 1 174 ? 3.185 14.488 -0.089 1.00 57.53 174 GLU A O 1
ATOM 1401 N N . SER A 1 175 ? 1.214 14.474 0.978 1.00 50.44 175 SER A N 1
ATOM 1402 C CA . SER A 1 175 ? 1.623 13.682 2.147 1.00 50.44 175 SER A CA 1
ATOM 1403 C C . SER A 1 175 ? 1.197 12.206 2.096 1.00 50.44 175 SER A C 1
ATOM 1405 O O . SER A 1 175 ? 1.495 11.456 3.031 1.00 50.44 175 SER A O 1
ATOM 1407 N N . GLY A 1 176 ? 0.516 11.784 1.029 1.00 57.25 176 GLY A N 1
ATOM 1408 C CA . GLY A 1 176 ? -0.016 10.438 0.848 1.00 57.25 176 GLY A CA 1
ATOM 1409 C C . GLY A 1 176 ? 1.005 9.427 0.317 1.00 57.25 176 GLY A C 1
ATOM 1410 O O . GLY A 1 176 ? 2.002 9.772 -0.327 1.00 57.25 176 GLY A O 1
ATOM 1411 N N . ILE A 1 177 ? 0.761 8.137 0.561 1.00 55.56 177 ILE A N 1
ATOM 1412 C CA . ILE A 1 177 ? 1.603 7.055 0.030 1.00 55.56 177 ILE A CA 1
ATOM 1413 C C . ILE A 1 177 ? 1.508 6.966 -1.499 1.00 55.56 177 ILE A C 1
ATOM 1415 O O . ILE A 1 177 ? 2.474 6.577 -2.153 1.00 55.56 177 ILE A O 1
ATOM 1419 N N . GLY A 1 178 ? 0.381 7.392 -2.073 1.00 66.50 178 GLY A N 1
ATOM 1420 C CA . GLY A 1 178 ? 0.158 7.495 -3.509 1.00 66.50 178 GLY A CA 1
ATOM 1421 C C . GLY A 1 178 ? 1.164 8.411 -4.182 1.00 66.50 178 GLY A C 1
ATOM 1422 O O . GLY A 1 178 ? 1.786 8.011 -5.161 1.00 66.50 178 GLY A O 1
ATOM 1423 N N . LYS A 1 179 ? 1.425 9.594 -3.607 1.00 71.00 179 LYS A N 1
ATOM 1424 C CA . LYS A 1 179 ? 2.463 10.509 -4.103 1.00 71.00 179 LYS A CA 1
ATOM 1425 C C . LYS A 1 179 ? 3.853 9.881 -4.069 1.00 71.00 179 LYS A C 1
ATOM 1427 O O . LYS A 1 179 ? 4.626 10.053 -5.008 1.00 71.00 179 LYS A O 1
ATOM 1432 N N . LEU A 1 180 ? 4.176 9.137 -3.011 1.00 65.25 180 LEU A N 1
ATOM 1433 C CA . LEU A 1 180 ? 5.466 8.449 -2.891 1.00 65.25 180 LEU A CA 1
ATOM 1434 C C . LEU A 1 180 ? 5.628 7.360 -3.955 1.00 65.25 180 LEU A C 1
ATOM 1436 O O . LEU A 1 180 ? 6.671 7.295 -4.605 1.00 65.25 180 LEU A O 1
ATOM 1440 N N . ILE A 1 181 ? 4.597 6.534 -4.146 1.00 67.38 181 ILE A N 1
ATOM 1441 C CA . ILE A 1 181 ? 4.581 5.481 -5.165 1.00 67.38 181 ILE A CA 1
ATOM 1442 C C . ILE A 1 181 ? 4.648 6.109 -6.560 1.00 67.38 181 ILE A C 1
ATOM 1444 O O . ILE A 1 181 ? 5.477 5.692 -7.363 1.00 67.38 181 ILE A O 1
ATOM 1448 N N . PHE A 1 182 ? 3.851 7.148 -6.824 1.00 77.25 182 PHE A N 1
ATOM 1449 C CA . PHE A 1 182 ? 3.867 7.900 -8.077 1.00 77.25 182 PHE A CA 1
ATOM 1450 C C . PHE A 1 182 ? 5.26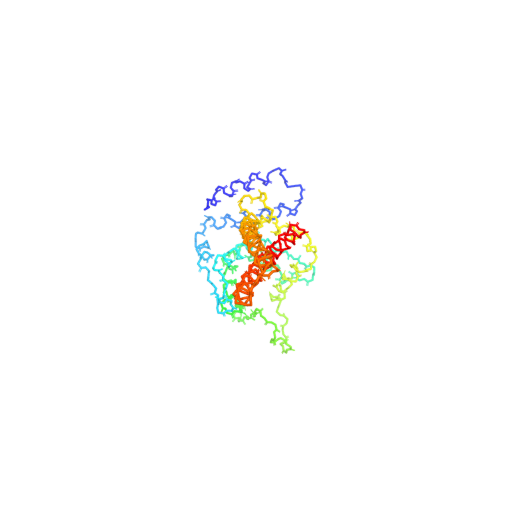1 8.455 -8.364 1.00 77.25 182 PHE A C 1
ATOM 1452 O O . PHE A 1 182 ? 5.823 8.167 -9.411 1.00 77.25 182 PHE A O 1
ATOM 1459 N N . ASN A 1 183 ? 5.863 9.193 -7.428 1.00 79.12 183 ASN A N 1
ATOM 1460 C CA . ASN A 1 183 ? 7.187 9.783 -7.627 1.00 79.12 183 ASN A CA 1
ATOM 1461 C C . ASN A 1 183 ? 8.248 8.704 -7.889 1.00 79.12 183 ASN A C 1
ATOM 1463 O O . ASN A 1 183 ? 9.119 8.887 -8.737 1.00 79.12 183 ASN A O 1
ATOM 1467 N N . TYR A 1 184 ? 8.171 7.574 -7.179 1.00 76.75 184 TYR A N 1
ATOM 1468 C CA . TYR A 1 184 ? 9.083 6.456 -7.386 1.00 76.75 184 TYR A CA 1
ATOM 1469 C C . TYR A 1 184 ? 8.905 5.828 -8.772 1.00 76.75 184 TYR A C 1
ATOM 1471 O O . TYR A 1 184 ? 9.878 5.701 -9.511 1.00 76.75 184 TYR A O 1
ATOM 1479 N N . VAL A 1 185 ? 7.680 5.450 -9.144 1.00 75.31 185 VAL A N 1
ATOM 1480 C CA . VAL A 1 185 ? 7.402 4.778 -10.421 1.00 75.31 185 VAL A CA 1
ATOM 1481 C C . VAL A 1 185 ? 7.657 5.717 -11.599 1.00 75.31 185 VAL A C 1
ATOM 1483 O O . VAL A 1 185 ? 8.335 5.308 -12.536 1.00 75.31 185 VAL A O 1
ATOM 1486 N N . SER A 1 186 ? 7.217 6.977 -11.528 1.00 82.19 186 SER A N 1
ATOM 1487 C CA . SER A 1 186 ? 7.480 7.994 -12.554 1.00 82.19 186 SER A CA 1
ATOM 1488 C C . SER A 1 186 ? 8.976 8.245 -12.717 1.00 82.19 186 SER A C 1
ATOM 1490 O O . SER A 1 186 ? 9.478 8.177 -13.833 1.00 82.19 186 SER A O 1
ATOM 1492 N N . GLY A 1 187 ? 9.724 8.407 -11.620 1.00 84.62 187 GLY A N 1
ATOM 1493 C CA . GLY A 1 187 ? 11.177 8.571 -11.698 1.00 84.62 187 GLY A CA 1
ATOM 1494 C C . GLY A 1 187 ? 11.891 7.348 -12.289 1.00 84.62 187 GLY A C 1
ATOM 1495 O O . GLY A 1 187 ? 12.869 7.485 -13.022 1.00 84.62 187 GLY A O 1
ATOM 1496 N N . ARG A 1 188 ? 11.402 6.130 -12.016 1.00 83.75 188 ARG A N 1
ATOM 1497 C CA . ARG A 1 188 ? 11.943 4.902 -12.625 1.00 83.75 188 ARG A CA 1
ATOM 1498 C C . ARG A 1 188 ? 11.586 4.798 -14.104 1.00 83.75 188 ARG A C 1
ATOM 1500 O O . ARG A 1 188 ? 12.448 4.401 -14.881 1.00 83.75 188 ARG A O 1
ATOM 1507 N N . LEU A 1 189 ? 10.368 5.172 -14.488 1.00 86.12 189 LEU A N 1
ATOM 1508 C CA . LEU A 1 189 ? 9.912 5.185 -15.874 1.00 86.12 189 LEU A CA 1
ATOM 1509 C C . LEU A 1 189 ? 10.693 6.207 -16.707 1.00 86.12 189 LEU A C 1
ATOM 1511 O O . LEU A 1 189 ? 11.207 5.856 -17.762 1.00 86.12 189 LEU A O 1
ATOM 1515 N N . GLU A 1 190 ? 10.858 7.432 -16.206 1.00 91.31 190 GLU A N 1
ATOM 1516 C CA . GLU A 1 190 ? 11.688 8.468 -16.834 1.00 91.31 190 GLU A CA 1
ATOM 1517 C C . GLU A 1 190 ? 13.130 7.987 -17.017 1.00 91.31 190 GLU A C 1
ATOM 1519 O O . GLU A 1 190 ? 13.693 8.115 -18.103 1.00 91.31 190 GLU A O 1
ATOM 1524 N N . ALA A 1 191 ? 13.709 7.355 -15.991 1.00 89.81 191 ALA A N 1
ATOM 1525 C CA . ALA A 1 191 ? 15.055 6.801 -16.079 1.00 89.81 191 ALA A CA 1
ATOM 1526 C C . ALA A 1 191 ? 15.176 5.675 -17.121 1.00 89.81 191 ALA A C 1
ATOM 1528 O O . ALA A 1 191 ? 16.201 5.590 -17.794 1.00 89.81 191 ALA A O 1
ATOM 1529 N N . GLN A 1 192 ? 14.165 4.808 -17.270 1.00 88.50 192 GLN A N 1
ATOM 1530 C CA . GLN A 1 192 ? 14.188 3.781 -18.318 1.00 88.50 192 GLN A CA 1
ATOM 1531 C C . GLN A 1 192 ? 13.961 4.3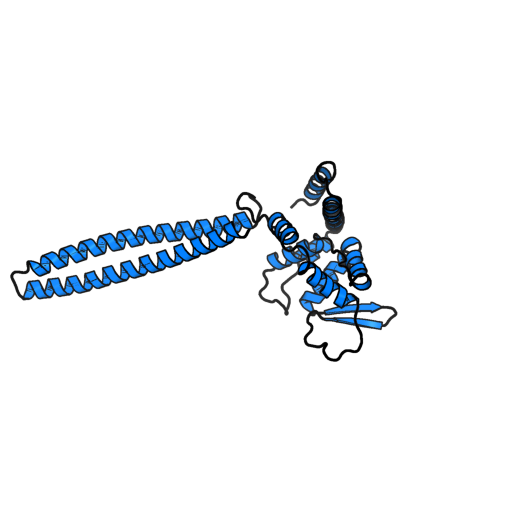75 -19.708 1.00 88.50 192 GLN A C 1
ATOM 1533 O O . GLN A 1 192 ? 14.674 4.000 -20.630 1.00 88.50 192 GLN A O 1
ATOM 1538 N N . ASN A 1 193 ? 13.055 5.340 -19.868 1.00 91.00 193 ASN A N 1
ATOM 1539 C CA . ASN A 1 193 ? 12.848 6.018 -21.151 1.00 91.00 193 ASN A CA 1
ATOM 1540 C C . ASN A 1 193 ? 14.119 6.735 -21.619 1.00 91.00 193 ASN A C 1
ATOM 1542 O O . ASN A 1 193 ? 14.492 6.617 -22.783 1.00 91.00 193 ASN A O 1
ATOM 1546 N N . ALA A 1 194 ? 14.837 7.394 -20.704 1.00 94.38 194 ALA A N 1
ATOM 1547 C CA . ALA A 1 194 ? 16.129 8.001 -21.011 1.00 94.38 194 ALA A CA 1
ATOM 1548 C C . ALA A 1 194 ? 17.156 6.962 -21.502 1.00 94.38 194 ALA A C 1
ATOM 1550 O O . ALA A 1 194 ? 17.879 7.220 -22.462 1.00 94.38 194 ALA A O 1
ATOM 1551 N N . ARG A 1 195 ? 17.186 5.767 -20.895 1.00 93.25 195 ARG A N 1
ATOM 1552 C CA . ARG A 1 195 ? 18.047 4.656 -21.345 1.00 93.25 195 ARG A CA 1
ATOM 1553 C C . ARG A 1 195 ? 17.624 4.094 -22.695 1.00 93.25 195 ARG A C 1
ATOM 1555 O O . ARG A 1 195 ? 18.482 3.779 -23.509 1.00 93.25 195 ARG A O 1
ATOM 1562 N N . VAL A 1 196 ? 16.321 3.984 -22.952 1.00 94.94 196 VAL A N 1
ATOM 1563 C CA . VAL A 1 196 ? 15.802 3.571 -24.262 1.00 94.94 196 VAL A CA 1
ATOM 1564 C C . VAL A 1 196 ? 16.253 4.559 -25.334 1.00 94.94 196 VAL A C 1
ATOM 1566 O O . VAL A 1 196 ? 16.748 4.127 -26.369 1.00 94.94 196 VAL A O 1
ATOM 1569 N N . GLU A 1 197 ? 16.150 5.868 -25.089 1.00 95.56 197 GLU A N 1
ATOM 1570 C CA . GLU A 1 197 ? 16.638 6.888 -26.027 1.00 95.56 197 GLU A CA 1
ATOM 1571 C C . GLU A 1 197 ? 18.156 6.825 -26.234 1.00 95.56 197 GLU A C 1
ATOM 1573 O O . GLU A 1 197 ? 18.636 6.983 -27.357 1.00 95.56 197 GLU A O 1
ATOM 1578 N N . GLU A 1 198 ? 18.924 6.596 -25.168 1.00 95.81 198 GLU A N 1
ATOM 1579 C CA . GLU A 1 198 ? 20.378 6.429 -25.239 1.00 95.81 198 GLU A CA 1
ATOM 1580 C C . GLU A 1 198 ? 20.760 5.205 -26.082 1.00 95.81 198 GLU A C 1
ATOM 1582 O O . GLU A 1 198 ? 21.496 5.333 -27.062 1.00 95.81 198 GLU A O 1
ATOM 1587 N N . HIS A 1 199 ? 20.191 4.038 -25.780 1.00 94.69 199 HIS A N 1
ATOM 1588 C CA . HIS A 1 199 ? 20.452 2.814 -26.535 1.00 94.69 199 HIS A CA 1
ATOM 1589 C C . HIS A 1 199 ? 19.909 2.884 -27.965 1.00 94.69 199 HIS A C 1
ATOM 1591 O O . HIS A 1 199 ? 20.524 2.344 -28.878 1.00 94.69 199 HIS A O 1
ATOM 1597 N N . GLN A 1 200 ? 18.811 3.600 -28.210 1.00 95.94 200 GLN A N 1
ATOM 1598 C CA . GLN A 1 200 ? 18.308 3.827 -29.565 1.00 95.94 200 GLN A CA 1
ATOM 1599 C C . GLN A 1 200 ? 19.307 4.636 -30.409 1.00 95.94 200 GLN A C 1
ATOM 1601 O O . GLN A 1 200 ? 19.537 4.294 -31.569 1.00 95.94 200 GLN A O 1
ATOM 1606 N N . LYS A 1 201 ? 19.974 5.643 -29.826 1.00 96.44 201 LYS A N 1
ATOM 1607 C CA . LYS A 1 201 ? 21.067 6.364 -30.505 1.00 96.44 201 LYS A CA 1
ATOM 1608 C C . LYS A 1 201 ? 22.256 5.448 -30.799 1.00 96.44 201 LYS A C 1
ATOM 1610 O O . LYS A 1 201 ? 22.836 5.551 -31.877 1.00 96.44 201 LYS A O 1
ATOM 1615 N N . GLU A 1 202 ? 22.616 4.550 -29.878 1.00 94.75 202 GLU A N 1
ATOM 1616 C CA . GLU A 1 202 ? 23.663 3.542 -30.121 1.00 94.75 202 GLU A CA 1
ATOM 1617 C C . GLU A 1 202 ? 23.289 2.611 -31.282 1.00 94.75 202 GLU A C 1
ATOM 1619 O O . GLU A 1 202 ? 24.099 2.398 -32.182 1.00 94.75 202 GLU A O 1
ATOM 1624 N N . VAL A 1 203 ? 22.049 2.111 -31.309 1.00 96.38 203 VAL A N 1
ATOM 1625 C CA . VAL A 1 203 ? 21.531 1.255 -32.387 1.00 96.38 203 VAL A CA 1
ATOM 1626 C C . VAL A 1 203 ? 21.627 1.963 -33.738 1.00 96.38 203 VAL A C 1
ATOM 1628 O O . VAL A 1 203 ? 22.099 1.369 -34.707 1.00 96.38 203 VAL A O 1
ATOM 1631 N N . GLU A 1 204 ? 21.228 3.233 -33.815 1.00 96.00 204 GLU A N 1
ATOM 1632 C CA . GLU A 1 204 ? 21.310 4.032 -35.043 1.00 96.00 204 GLU A CA 1
ATOM 1633 C C . GLU A 1 204 ? 22.758 4.224 -35.517 1.00 96.00 204 GLU A C 1
ATOM 1635 O O . GLU A 1 204 ? 23.047 4.085 -36.710 1.00 96.00 204 GLU A O 1
ATOM 1640 N N . GLN A 1 205 ? 23.686 4.480 -34.592 1.00 95.12 205 GLN A N 1
ATOM 1641 C CA . GLN A 1 205 ? 25.110 4.619 -34.904 1.00 95.12 205 GLN A CA 1
ATOM 1642 C C . GLN A 1 205 ? 25.720 3.303 -35.400 1.00 95.12 205 GLN A C 1
ATOM 1644 O O . GLN A 1 205 ? 26.367 3.285 -36.452 1.00 95.12 205 GLN A O 1
ATOM 1649 N N . SER A 1 206 ? 25.496 2.199 -34.685 1.00 93.81 206 SER A N 1
ATOM 1650 C CA . SER A 1 206 ? 25.996 0.874 -35.068 1.00 93.81 206 SER A CA 1
ATOM 1651 C C . SER A 1 206 ? 25.386 0.397 -36.386 1.00 93.81 206 SER A C 1
ATOM 1653 O O . SER A 1 206 ? 26.091 -0.172 -37.218 1.00 93.81 206 SER A O 1
ATOM 1655 N N . TYR A 1 207 ? 24.108 0.691 -36.640 1.00 95.88 207 TYR A N 1
ATOM 1656 C CA . TYR A 1 207 ? 23.466 0.396 -37.921 1.00 95.88 207 TYR A CA 1
ATOM 1657 C C . TYR A 1 207 ? 24.113 1.159 -39.082 1.00 95.88 207 TYR A C 1
ATOM 1659 O O . TYR A 1 207 ? 24.378 0.578 -40.137 1.00 95.88 207 TYR A O 1
ATOM 1667 N N . GLY A 1 208 ? 24.415 2.447 -38.884 1.00 94.81 208 GLY A N 1
ATOM 1668 C CA . GLY A 1 208 ? 25.131 3.257 -39.869 1.00 94.81 208 GLY A CA 1
ATOM 1669 C C . GLY A 1 208 ? 26.506 2.674 -40.212 1.00 94.81 208 GLY A C 1
ATOM 1670 O O . GLY A 1 208 ? 26.831 2.510 -41.388 1.00 94.81 208 GLY A O 1
ATOM 1671 N N . GLN A 1 209 ? 27.284 2.285 -39.197 1.00 93.75 209 GLN A N 1
ATOM 1672 C CA . GLN A 1 209 ? 28.600 1.656 -39.384 1.00 93.75 209 GLN A CA 1
ATOM 1673 C C . GLN A 1 209 ? 28.500 0.306 -40.106 1.00 93.75 209 GLN A C 1
ATOM 1675 O O . GLN A 1 209 ? 29.268 0.039 -41.032 1.00 93.75 209 GLN A O 1
ATOM 1680 N N . LEU A 1 210 ? 27.515 -0.519 -39.740 1.00 94.31 210 LEU A N 1
ATOM 1681 C CA . LEU A 1 210 ? 27.250 -1.797 -40.395 1.00 94.31 210 LEU A CA 1
ATOM 1682 C C . LEU A 1 210 ? 26.934 -1.616 -41.887 1.00 94.31 210 LEU A C 1
ATOM 1684 O O . LEU A 1 210 ? 27.468 -2.345 -42.723 1.00 94.31 210 LEU A O 1
ATOM 1688 N N . LYS A 1 211 ? 26.106 -0.619 -42.228 1.00 95.31 211 LYS A N 1
ATOM 1689 C CA . LYS A 1 211 ? 25.749 -0.296 -43.617 1.00 95.31 211 LYS A CA 1
ATOM 1690 C C . LYS A 1 211 ? 26.932 0.221 -44.430 1.00 95.31 211 LYS A C 1
ATOM 1692 O O . LYS A 1 211 ? 27.057 -0.131 -45.602 1.00 95.31 211 LYS A O 1
ATOM 1697 N N . MET A 1 212 ? 27.820 1.003 -43.819 1.00 93.94 212 MET A N 1
ATOM 1698 C CA . MET A 1 212 ? 29.061 1.432 -44.470 1.00 93.94 212 MET A CA 1
ATOM 1699 C C . MET A 1 212 ? 29.980 0.246 -44.785 1.00 93.94 212 MET A C 1
ATOM 1701 O O . MET A 1 212 ? 30.485 0.144 -45.900 1.00 93.94 212 MET A O 1
ATOM 1705 N N . GLU A 1 213 ? 30.173 -0.681 -43.843 1.00 92.50 213 GLU A N 1
ATOM 1706 C CA . GLU A 1 213 ? 31.003 -1.871 -44.081 1.00 92.50 213 GLU A CA 1
ATOM 1707 C C . GLU A 1 213 ? 30.373 -2.838 -45.093 1.00 92.50 213 GLU A C 1
ATOM 1709 O O . GLU A 1 213 ? 31.087 -3.458 -45.878 1.00 92.50 213 GLU A O 1
ATOM 1714 N N . GLU A 1 214 ? 29.041 -2.941 -45.129 1.00 91.75 214 GLU A N 1
ATOM 1715 C CA . GLU A 1 214 ? 28.321 -3.690 -46.168 1.00 91.75 214 GLU A CA 1
ATOM 1716 C C . GLU A 1 214 ? 28.591 -3.102 -47.563 1.00 91.75 214 GLU A C 1
ATOM 1718 O O . GLU A 1 214 ? 28.900 -3.843 -48.500 1.00 91.75 214 GLU A O 1
ATOM 1723 N N . HIS A 1 215 ? 28.564 -1.772 -47.683 1.00 94.25 215 HIS A N 1
ATOM 1724 C CA . HIS A 1 215 ? 28.919 -1.074 -48.915 1.00 94.25 215 HIS A CA 1
ATOM 1725 C C . HIS A 1 215 ? 30.375 -1.342 -49.321 1.00 94.25 215 HIS A C 1
ATOM 1727 O O . HIS A 1 215 ? 30.624 -1.798 -50.438 1.00 94.25 215 HIS A O 1
ATOM 1733 N N . PHE A 1 216 ? 31.341 -1.161 -48.412 1.00 92.31 216 PHE A N 1
ATOM 1734 C CA . PHE A 1 216 ? 32.757 -1.422 -48.703 1.00 92.31 216 PHE A CA 1
ATOM 1735 C C . PHE A 1 216 ? 33.044 -2.882 -49.059 1.00 92.31 216 PHE A C 1
ATOM 1737 O O . PHE A 1 216 ? 33.874 -3.160 -49.925 1.00 92.31 216 PHE A O 1
ATOM 1744 N N . PHE A 1 217 ? 32.347 -3.826 -48.426 1.00 88.75 217 PHE A N 1
ATOM 1745 C CA . PHE A 1 217 ? 32.428 -5.232 -48.795 1.00 88.75 217 PHE A CA 1
ATOM 1746 C C . PHE A 1 217 ? 31.928 -5.471 -50.227 1.00 88.75 217 PHE A C 1
ATOM 1748 O O . PHE A 1 217 ? 32.562 -6.222 -50.967 1.00 88.75 217 PHE A O 1
ATOM 1755 N N . SER A 1 218 ? 30.831 -4.818 -50.629 1.00 89.00 218 SER A N 1
ATOM 1756 C CA . SER A 1 218 ? 30.262 -4.950 -51.977 1.00 89.00 218 SER A CA 1
ATOM 1757 C C . SER A 1 218 ? 31.144 -4.347 -53.080 1.00 89.00 218 SER A C 1
ATOM 1759 O O . SER A 1 218 ? 31.174 -4.870 -54.192 1.00 89.00 218 SER A O 1
ATOM 1761 N N . GLU A 1 219 ? 31.914 -3.303 -52.763 1.00 92.88 219 GLU A N 1
ATOM 1762 C CA . GLU A 1 219 ? 32.815 -2.613 -53.698 1.00 92.88 219 GLU A CA 1
ATOM 1763 C C . GLU A 1 219 ? 34.255 -3.154 -53.691 1.00 92.88 219 GLU A C 1
ATOM 1765 O O . GLU A 1 219 ? 35.125 -2.651 -54.408 1.00 92.88 219 GLU A O 1
ATOM 1770 N N . ALA A 1 220 ? 34.546 -4.172 -52.878 1.00 91.25 220 ALA A N 1
ATOM 1771 C CA . ALA A 1 220 ? 35.902 -4.664 -52.689 1.00 91.25 220 ALA A CA 1
ATOM 1772 C C . ALA A 1 220 ? 36.508 -5.210 -53.996 1.00 91.25 220 ALA A C 1
ATOM 1774 O O . ALA A 1 220 ? 36.115 -6.253 -54.516 1.00 91.25 220 ALA A O 1
ATOM 1775 N N . SER A 1 221 ? 37.551 -4.539 -54.485 1.00 89.44 221 SER A N 1
ATOM 1776 C CA . SER A 1 221 ? 38.248 -4.884 -55.732 1.00 89.44 221 SER A CA 1
ATOM 1777 C C . SER A 1 221 ? 39.274 -6.015 -55.592 1.00 89.44 221 SER A C 1
ATOM 1779 O O . SER A 1 221 ? 39.839 -6.467 -56.587 1.00 89.44 221 SER A O 1
ATOM 1781 N N . SER A 1 222 ? 39.538 -6.490 -54.368 1.00 94.56 222 SER A N 1
ATOM 1782 C CA . SER A 1 222 ? 40.485 -7.578 -54.103 1.00 94.56 222 SER A CA 1
ATOM 1783 C C . SER A 1 222 ? 39.983 -8.550 -53.040 1.00 94.56 222 SER A C 1
ATOM 1785 O O . SER A 1 222 ? 39.235 -8.190 -52.129 1.00 94.56 222 SER A O 1
ATOM 1787 N N . LEU A 1 223 ? 40.452 -9.797 -53.130 1.00 90.12 223 LEU A N 1
ATOM 1788 C CA . LEU A 1 223 ? 40.071 -10.871 -52.214 1.00 90.12 223 LEU A CA 1
ATOM 1789 C C . LEU A 1 223 ? 40.510 -10.589 -50.765 1.00 90.12 223 LEU A C 1
ATOM 1791 O O . LEU A 1 223 ? 39.785 -10.912 -49.823 1.00 90.12 223 LEU A O 1
ATOM 1795 N N . ASP A 1 224 ? 41.670 -9.957 -50.579 1.00 92.25 224 ASP A N 1
ATOM 1796 C CA . ASP A 1 224 ? 42.170 -9.582 -49.254 1.00 92.25 224 ASP A CA 1
ATOM 1797 C C . ASP A 1 224 ? 41.382 -8.415 -48.651 1.00 92.25 224 ASP A C 1
ATOM 1799 O O . ASP A 1 224 ? 41.078 -8.447 -47.457 1.00 92.25 224 ASP A O 1
ATOM 1803 N N . ALA A 1 225 ? 40.987 -7.423 -49.457 1.00 87.38 225 ALA A N 1
ATOM 1804 C CA . ALA A 1 225 ? 40.095 -6.355 -49.004 1.00 87.38 225 ALA A CA 1
ATOM 1805 C C . ALA A 1 225 ? 38.718 -6.915 -48.613 1.00 87.38 225 ALA A C 1
ATOM 1807 O O . ALA A 1 225 ? 38.229 -6.633 -47.520 1.00 87.38 225 ALA A O 1
ATOM 1808 N N . ALA A 1 226 ? 38.144 -7.799 -49.435 1.00 90.75 226 ALA A N 1
ATOM 1809 C CA . ALA A 1 226 ? 36.866 -8.447 -49.145 1.00 90.75 226 ALA A CA 1
ATOM 1810 C C . ALA A 1 226 ? 36.908 -9.253 -47.834 1.00 90.75 226 ALA A C 1
ATOM 1812 O O . ALA A 1 226 ? 35.973 -9.206 -47.036 1.00 90.75 226 ALA A O 1
ATOM 1813 N N . ARG A 1 227 ? 38.009 -9.968 -47.556 1.00 91.56 227 ARG A N 1
ATOM 1814 C CA . ARG A 1 227 ? 38.190 -10.700 -46.289 1.00 91.56 227 ARG A CA 1
ATOM 1815 C C . ARG A 1 227 ? 38.249 -9.771 -45.075 1.00 91.56 227 ARG A C 1
ATOM 1817 O O . ARG A 1 227 ? 37.656 -10.108 -44.051 1.00 91.56 227 ARG A O 1
ATOM 1824 N N . ARG A 1 228 ? 38.923 -8.620 -45.184 1.00 92.62 228 ARG A N 1
ATOM 1825 C CA . ARG A 1 228 ? 38.990 -7.616 -44.105 1.00 92.62 228 ARG A CA 1
ATOM 1826 C C . ARG A 1 228 ? 37.625 -6.982 -43.845 1.00 92.62 228 ARG A C 1
ATOM 1828 O O . ARG A 1 228 ? 37.164 -7.032 -42.710 1.00 92.62 228 ARG A O 1
ATOM 1835 N N . HIS A 1 229 ? 36.944 -6.495 -44.883 1.00 92.50 229 HIS A N 1
ATOM 1836 C CA . HIS A 1 229 ? 35.604 -5.911 -44.745 1.00 92.50 229 HIS A CA 1
ATOM 1837 C C . HIS A 1 229 ? 34.591 -6.920 -44.207 1.00 92.50 229 HIS A C 1
ATOM 1839 O O . HIS A 1 229 ? 33.790 -6.589 -43.345 1.00 92.50 229 HIS A O 1
ATOM 1845 N N . LYS A 1 230 ? 34.683 -8.197 -44.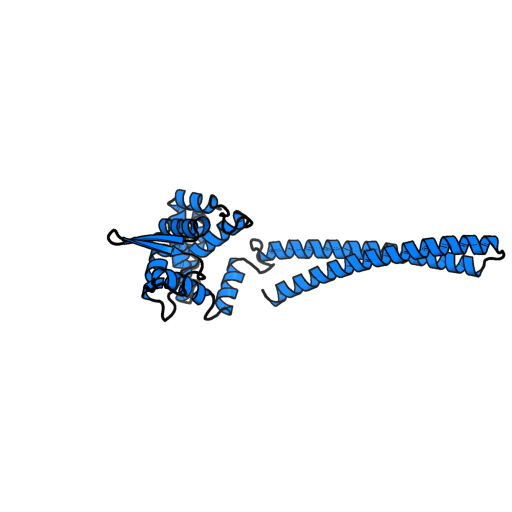597 1.00 91.69 230 LYS A N 1
ATOM 1846 C CA . LYS A 1 230 ? 33.849 -9.259 -44.016 1.00 91.69 230 LYS A CA 1
ATOM 1847 C C . LYS A 1 230 ? 34.102 -9.474 -42.520 1.00 91.69 230 LYS A C 1
ATOM 1849 O O . LYS A 1 230 ? 33.164 -9.764 -41.781 1.00 91.69 230 LYS A O 1
ATOM 1854 N N . ALA A 1 231 ? 35.354 -9.385 -42.070 1.00 92.12 231 ALA A N 1
ATOM 1855 C CA . ALA A 1 231 ? 35.687 -9.494 -40.651 1.00 92.12 231 ALA A CA 1
ATOM 1856 C C . ALA A 1 231 ? 35.164 -8.282 -39.860 1.00 92.12 231 ALA A C 1
ATOM 1858 O O . ALA A 1 231 ? 34.540 -8.470 -38.816 1.00 92.12 231 ALA A O 1
ATOM 1859 N N . ASN A 1 232 ? 35.336 -7.070 -40.396 1.00 92.25 232 ASN A N 1
ATOM 1860 C CA . ASN A 1 232 ? 34.797 -5.842 -39.808 1.00 92.25 232 ASN A CA 1
ATOM 1861 C C . ASN A 1 232 ? 33.268 -5.860 -39.759 1.00 92.25 232 ASN A C 1
ATOM 1863 O O . ASN A 1 232 ? 32.694 -5.597 -38.709 1.00 92.25 232 ASN A O 1
ATOM 1867 N N . TRP A 1 233 ? 32.607 -6.257 -40.847 1.00 94.69 233 TRP A N 1
ATOM 1868 C CA . TRP A 1 233 ? 31.154 -6.390 -40.912 1.00 94.69 233 TRP A CA 1
ATOM 1869 C C . TRP A 1 233 ? 30.621 -7.323 -39.823 1.00 94.69 233 TRP A C 1
ATOM 1871 O O . TRP A 1 233 ? 29.662 -6.984 -39.145 1.00 94.69 233 TRP A O 1
ATOM 1881 N N . ARG A 1 234 ? 31.270 -8.473 -39.584 1.00 93.88 234 ARG A N 1
ATOM 1882 C CA . ARG A 1 234 ? 30.865 -9.398 -38.508 1.00 93.88 234 ARG A CA 1
ATOM 1883 C C . ARG A 1 234 ? 30.998 -8.775 -37.122 1.00 93.88 234 ARG A C 1
ATOM 1885 O O . ARG A 1 234 ? 30.137 -8.989 -36.277 1.00 93.88 234 ARG A O 1
ATOM 1892 N N . MET A 1 235 ? 32.070 -8.020 -36.894 1.00 94.69 235 MET A N 1
ATOM 1893 C CA . MET A 1 235 ? 32.275 -7.292 -35.642 1.00 94.69 235 MET A CA 1
ATOM 1894 C C . MET A 1 235 ? 31.185 -6.234 -35.439 1.00 94.69 235 MET A C 1
ATOM 1896 O O . MET A 1 235 ? 30.609 -6.153 -34.359 1.00 94.69 235 MET A O 1
ATOM 1900 N N . GLN A 1 236 ? 30.869 -5.474 -36.489 1.00 93.81 236 GLN A N 1
ATOM 1901 C CA . GLN A 1 236 ? 29.828 -4.446 -36.474 1.00 93.81 236 GLN A CA 1
ATOM 1902 C C . GLN A 1 236 ? 28.425 -5.038 -36.314 1.00 93.81 236 GLN A C 1
ATOM 1904 O O . GLN A 1 236 ? 27.606 -4.484 -35.589 1.00 93.81 236 GLN A O 1
ATOM 1909 N N . ALA A 1 237 ? 28.158 -6.197 -36.920 1.00 93.69 237 ALA A N 1
ATOM 1910 C CA . ALA A 1 237 ? 26.891 -6.905 -36.773 1.00 93.69 237 ALA A CA 1
ATOM 1911 C C . ALA A 1 237 ? 26.664 -7.331 -35.316 1.00 93.69 237 ALA A C 1
ATOM 1913 O O . ALA A 1 237 ? 25.588 -7.102 -34.779 1.00 93.69 237 ALA A O 1
ATOM 1914 N N . TYR A 1 238 ? 27.701 -7.858 -34.657 1.00 95.38 238 TYR A N 1
ATOM 1915 C CA . TYR A 1 238 ? 27.639 -8.196 -33.235 1.00 95.38 238 TYR A CA 1
ATOM 1916 C C . TYR A 1 238 ? 27.433 -6.960 -32.345 1.00 95.38 238 TYR A C 1
ATOM 1918 O O . TYR A 1 238 ? 26.663 -7.000 -31.390 1.00 95.38 238 TYR A O 1
ATOM 1926 N N . GLN A 1 239 ? 28.107 -5.845 -32.649 1.00 92.38 239 GLN A N 1
ATOM 1927 C CA . GLN A 1 239 ? 27.913 -4.593 -31.908 1.00 92.38 239 GLN A CA 1
ATOM 1928 C C . GLN A 1 239 ? 26.488 -4.054 -32.058 1.00 92.38 239 GLN A C 1
ATOM 1930 O O . GLN A 1 239 ? 25.896 -3.625 -31.071 1.00 92.38 239 GLN A O 1
ATOM 1935 N N . PHE A 1 240 ? 25.935 -4.116 -33.271 1.00 95.19 240 PHE A N 1
ATOM 1936 C CA . PHE A 1 240 ? 24.556 -3.740 -33.554 1.00 95.19 240 PHE A CA 1
ATOM 1937 C C . PHE A 1 240 ? 23.555 -4.625 -32.802 1.00 95.19 240 PHE A C 1
ATOM 1939 O O . PHE A 1 240 ? 22.693 -4.089 -32.114 1.00 95.19 240 PHE A O 1
ATOM 1946 N N . GLU A 1 241 ? 23.702 -5.950 -32.869 1.00 95.44 241 GLU A N 1
ATOM 1947 C CA . GLU A 1 241 ? 22.839 -6.905 -32.158 1.00 95.44 241 GLU A CA 1
ATOM 1948 C C . GLU A 1 241 ? 22.883 -6.664 -30.641 1.00 95.44 241 GLU A C 1
ATOM 1950 O O . GLU A 1 241 ? 21.851 -6.460 -30.011 1.00 95.44 241 GLU A O 1
ATOM 1955 N N . SER A 1 242 ? 24.080 -6.514 -30.067 1.00 95.06 242 SER A N 1
ATOM 1956 C CA . SER A 1 242 ? 24.234 -6.206 -28.641 1.00 95.06 242 SER A CA 1
ATOM 1957 C C . SER A 1 242 ? 23.610 -4.863 -28.233 1.00 95.06 242 SER A C 1
ATOM 1959 O O . SER A 1 242 ? 23.121 -4.728 -27.110 1.00 95.06 242 SER A O 1
ATOM 1961 N N . ALA A 1 243 ? 23.641 -3.851 -29.105 1.00 92.56 243 ALA A N 1
ATOM 1962 C CA . ALA A 1 243 ? 22.976 -2.573 -28.853 1.00 92.56 243 ALA A CA 1
ATOM 1963 C C . ALA A 1 243 ? 21.445 -2.705 -28.922 1.00 92.56 243 ALA A C 1
ATOM 1965 O O . ALA A 1 243 ? 20.745 -2.090 -28.116 1.00 92.56 243 ALA A O 1
ATOM 1966 N N . GLN A 1 244 ? 20.928 -3.529 -29.842 1.00 95.62 244 GLN A N 1
ATOM 1967 C CA . GLN A 1 244 ? 19.499 -3.840 -29.923 1.00 95.62 244 GLN A CA 1
ATOM 1968 C C . GLN A 1 244 ? 19.016 -4.569 -28.671 1.00 95.62 244 GLN A C 1
ATOM 1970 O O . GLN A 1 244 ? 18.024 -4.137 -28.090 1.00 95.62 244 GLN A O 1
ATOM 1975 N N . ASP A 1 245 ? 19.753 -5.578 -28.203 1.00 96.56 245 ASP A N 1
ATOM 1976 C CA . ASP A 1 245 ? 19.405 -6.324 -26.991 1.00 96.56 245 ASP A CA 1
ATOM 1977 C C . ASP A 1 245 ? 19.293 -5.394 -25.774 1.00 96.56 245 ASP A C 1
ATOM 1979 O O . ASP A 1 245 ? 18.287 -5.405 -25.067 1.00 96.56 245 ASP A O 1
ATOM 1983 N N . ARG A 1 246 ? 20.277 -4.505 -25.564 1.00 94.00 246 ARG A N 1
ATOM 1984 C CA . ARG A 1 246 ? 20.240 -3.527 -24.457 1.00 94.00 246 ARG A CA 1
ATOM 1985 C C . ARG A 1 246 ? 19.053 -2.569 -24.554 1.00 94.00 246 ARG A C 1
ATOM 1987 O O . ARG A 1 246 ? 18.450 -2.227 -23.534 1.00 94.00 246 ARG A O 1
ATOM 1994 N N . ARG A 1 247 ? 18.724 -2.108 -25.765 1.00 96.44 247 ARG A N 1
ATOM 1995 C CA . ARG A 1 247 ? 17.552 -1.254 -25.993 1.00 96.44 247 ARG A CA 1
ATOM 1996 C C . ARG A 1 247 ? 16.269 -2.004 -25.652 1.00 96.44 247 ARG A C 1
ATOM 1998 O O . ARG A 1 247 ? 15.413 -1.441 -24.973 1.00 96.44 247 ARG A O 1
ATOM 2005 N N . ASP A 1 248 ? 16.140 -3.240 -26.116 1.00 94.06 248 ASP A N 1
ATOM 2006 C CA . ASP A 1 248 ? 14.932 -4.044 -25.946 1.00 94.06 248 ASP A CA 1
ATOM 2007 C C . ASP A 1 248 ? 14.732 -4.424 -24.470 1.00 94.06 248 ASP A C 1
ATOM 2009 O O . ASP A 1 248 ? 13.628 -4.273 -23.950 1.00 94.06 248 ASP A O 1
ATOM 2013 N N . GLU A 1 249 ? 15.803 -4.749 -23.740 1.00 92.69 249 GLU A N 1
ATOM 2014 C CA . GLU A 1 249 ? 15.766 -4.932 -22.282 1.00 92.69 249 GLU A CA 1
ATOM 2015 C C . GLU A 1 249 ? 15.290 -3.669 -21.543 1.00 92.69 249 GLU A C 1
ATOM 2017 O O . GLU A 1 249 ? 14.443 -3.736 -20.644 1.00 92.69 249 GLU A O 1
ATOM 2022 N N . ALA A 1 250 ? 15.817 -2.496 -21.911 1.00 87.19 250 ALA A N 1
ATOM 2023 C CA . ALA A 1 250 ? 15.399 -1.225 -21.320 1.00 87.19 250 ALA A CA 1
ATOM 2024 C C . ALA A 1 250 ? 13.938 -0.889 -21.665 1.00 87.19 250 ALA A C 1
ATOM 2026 O O . ALA A 1 250 ? 13.202 -0.374 -20.817 1.00 87.19 250 ALA A O 1
ATOM 2027 N N . TYR A 1 251 ? 13.505 -1.214 -22.884 1.00 91.69 251 TYR A N 1
ATOM 2028 C CA . TYR A 1 251 ? 12.133 -1.029 -23.344 1.00 91.69 251 TYR A CA 1
ATOM 2029 C C . TYR A 1 251 ? 11.158 -1.931 -22.582 1.00 91.69 251 TYR A C 1
ATOM 2031 O O . TYR A 1 251 ? 10.137 -1.449 -22.091 1.00 91.69 251 TYR A O 1
ATOM 2039 N N . ASP A 1 252 ? 11.490 -3.208 -22.398 1.00 87.81 252 ASP A N 1
ATOM 2040 C CA . ASP A 1 252 ? 10.676 -4.149 -21.627 1.00 87.81 252 ASP A CA 1
ATOM 2041 C C . ASP A 1 252 ? 10.580 -3.746 -20.150 1.00 87.81 252 ASP A C 1
ATOM 2043 O O . ASP A 1 252 ? 9.510 -3.841 -19.537 1.00 87.81 252 ASP A O 1
ATOM 2047 N N . ALA A 1 253 ? 11.668 -3.221 -19.579 1.00 82.38 253 ALA A N 1
ATOM 2048 C CA . ALA A 1 253 ? 11.654 -2.654 -18.236 1.00 82.38 253 ALA A CA 1
ATOM 2049 C C . ALA A 1 253 ? 10.752 -1.409 -18.150 1.00 82.38 253 ALA A C 1
ATOM 2051 O O . ALA A 1 253 ? 9.946 -1.302 -17.222 1.00 82.38 253 ALA A O 1
ATOM 2052 N N . ALA A 1 254 ? 10.848 -0.479 -19.109 1.00 83.81 254 ALA A N 1
ATOM 2053 C CA . ALA A 1 254 ? 9.988 0.706 -19.182 1.00 83.81 254 ALA A CA 1
ATOM 2054 C C . ALA A 1 254 ? 8.509 0.318 -19.311 1.00 83.81 254 ALA A C 1
ATOM 2056 O O . ALA A 1 254 ? 7.659 0.845 -18.591 1.00 83.81 254 ALA A O 1
ATOM 2057 N N . LYS A 1 255 ? 8.215 -0.663 -20.169 1.00 86.44 255 LYS A N 1
ATOM 2058 C CA . LYS A 1 255 ? 6.877 -1.221 -20.363 1.00 86.44 255 LYS A CA 1
ATOM 2059 C C . LYS A 1 255 ? 6.311 -1.788 -19.062 1.00 86.44 255 LYS A C 1
ATOM 2061 O O . LYS A 1 255 ? 5.183 -1.454 -18.714 1.00 86.44 255 LYS A O 1
ATOM 2066 N N . HIS A 1 256 ? 7.100 -2.545 -18.299 1.00 82.38 256 HIS A N 1
ATOM 2067 C CA . HIS A 1 256 ? 6.685 -3.053 -16.986 1.00 82.38 256 HIS A CA 1
ATOM 2068 C C . HIS A 1 256 ? 6.301 -1.930 -16.013 1.00 82.38 256 HIS A C 1
ATOM 2070 O O . HIS A 1 256 ? 5.270 -2.015 -15.343 1.00 82.38 256 HIS A O 1
ATOM 2076 N N . TYR A 1 257 ? 7.104 -0.863 -15.929 1.00 78.00 257 TYR A N 1
ATOM 2077 C CA . TYR A 1 257 ? 6.777 0.277 -15.067 1.00 78.00 257 TYR A CA 1
ATOM 2078 C C . TYR A 1 257 ? 5.530 1.023 -15.552 1.00 78.00 257 TYR A C 1
ATOM 2080 O O . TYR A 1 257 ? 4.715 1.417 -14.723 1.00 78.00 257 TYR A O 1
ATOM 2088 N N . ALA A 1 258 ? 5.348 1.180 -16.865 1.00 79.19 258 ALA A N 1
ATOM 2089 C CA . ALA A 1 258 ? 4.163 1.810 -17.441 1.00 79.19 258 ALA A CA 1
ATOM 2090 C C . ALA A 1 258 ? 2.884 0.991 -17.186 1.00 79.19 258 ALA A C 1
ATOM 2092 O O . ALA A 1 258 ? 1.853 1.554 -16.821 1.00 79.19 258 ALA A O 1
ATOM 2093 N N . GLU A 1 259 ? 2.950 -0.336 -17.320 1.00 80.69 259 GLU A N 1
ATOM 2094 C CA . GLU A 1 259 ? 1.839 -1.245 -17.017 1.00 80.69 259 GLU A CA 1
ATOM 2095 C C . GLU A 1 259 ? 1.497 -1.238 -15.524 1.00 80.69 259 GLU A C 1
ATOM 2097 O O . GLU A 1 259 ? 0.326 -1.136 -15.159 1.00 80.69 259 GLU A O 1
ATOM 2102 N N . PHE A 1 260 ? 2.506 -1.268 -14.650 1.00 74.38 260 PHE A N 1
ATOM 2103 C CA . PHE A 1 260 ? 2.299 -1.165 -13.206 1.00 74.38 260 PHE A CA 1
ATOM 2104 C C . PHE A 1 260 ? 1.708 0.191 -12.802 1.00 74.38 260 PHE A C 1
ATOM 2106 O O . PHE A 1 260 ? 0.799 0.258 -11.976 1.00 74.38 260 PHE A O 1
ATOM 2113 N N . PHE A 1 261 ? 2.181 1.275 -13.417 1.00 73.62 261 PHE A N 1
ATOM 2114 C CA . PHE A 1 261 ? 1.644 2.615 -13.209 1.00 73.62 261 PHE A CA 1
ATOM 2115 C C . PHE A 1 261 ? 0.173 2.703 -13.626 1.00 73.62 261 PHE A C 1
ATOM 2117 O O . PHE A 1 261 ? -0.666 3.166 -12.854 1.00 73.62 261 PHE A O 1
ATOM 2124 N N . LYS A 1 262 ? -0.151 2.195 -14.820 1.00 76.88 262 LYS A N 1
ATOM 2125 C CA . LYS A 1 262 ? -1.523 2.109 -15.325 1.00 76.88 262 LYS A CA 1
ATOM 2126 C C . LYS A 1 262 ? -2.413 1.301 -14.381 1.00 76.88 262 LYS A C 1
ATOM 2128 O O . LYS A 1 262 ? -3.493 1.762 -14.034 1.00 76.88 262 LYS A O 1
ATOM 2133 N N . PHE A 1 263 ? -1.934 0.150 -13.906 1.00 79.44 263 PHE A N 1
ATOM 2134 C CA . PHE A 1 263 ? -2.651 -0.662 -12.925 1.00 79.44 263 PHE A CA 1
ATOM 2135 C C . PHE A 1 263 ? -2.975 0.129 -11.653 1.00 79.44 263 PHE A C 1
ATOM 2137 O O . PHE A 1 263 ? -4.108 0.058 -11.183 1.00 79.44 263 PHE A O 1
ATOM 2144 N N . ILE A 1 264 ? -2.016 0.891 -11.111 1.00 65.06 264 ILE A N 1
ATOM 2145 C CA . ILE A 1 264 ? -2.247 1.705 -9.910 1.00 65.06 264 ILE A CA 1
ATOM 2146 C C . ILE A 1 264 ? -3.341 2.745 -10.169 1.00 65.06 264 ILE A C 1
ATOM 2148 O O . ILE A 1 264 ? -4.290 2.793 -9.398 1.00 65.06 264 ILE A O 1
ATOM 2152 N N . VAL A 1 265 ? -3.242 3.511 -11.259 1.00 71.44 265 VAL A N 1
ATOM 2153 C CA . VAL A 1 265 ? -4.200 4.583 -11.597 1.00 71.44 265 VAL A CA 1
ATOM 2154 C C . VAL A 1 265 ? -5.605 4.047 -11.893 1.00 71.44 265 VAL A C 1
ATOM 2156 O O . VAL A 1 265 ? -6.597 4.686 -11.565 1.00 71.44 265 VAL A O 1
ATOM 2159 N N . GLU A 1 266 ? -5.718 2.879 -12.527 1.00 75.69 266 GLU A N 1
ATOM 2160 C CA . GLU A 1 266 ? -7.020 2.291 -12.869 1.00 75.69 266 GLU A CA 1
ATOM 2161 C C . GLU A 1 266 ? -7.722 1.648 -11.666 1.00 75.69 266 GLU A C 1
ATOM 2163 O O . GLU A 1 266 ? -8.941 1.475 -11.685 1.00 75.69 266 GLU A O 1
ATOM 2168 N N . ASN A 1 267 ? -6.973 1.266 -10.628 1.00 68.69 267 ASN A N 1
ATOM 2169 C CA . ASN A 1 267 ? -7.503 0.508 -9.495 1.00 68.69 267 ASN A CA 1
ATOM 2170 C C . ASN A 1 267 ? -7.580 1.308 -8.189 1.00 68.69 267 ASN A C 1
ATOM 2172 O O . ASN A 1 267 ? -8.220 0.831 -7.247 1.00 68.69 267 ASN A O 1
ATOM 2176 N N . TYR A 1 268 ? -6.941 2.470 -8.084 1.00 57.28 268 TYR A N 1
ATOM 2177 C CA . TYR A 1 268 ? -6.834 3.221 -6.831 1.00 57.28 268 TYR A CA 1
ATOM 2178 C C . TYR A 1 268 ? -6.918 4.724 -7.079 1.00 57.28 268 TYR A C 1
ATOM 2180 O O . TYR A 1 268 ? -7.540 5.395 -6.224 1.00 57.28 268 TYR A O 1
#

Foldseek 3Di:
DPLVVVLVVLVVCLPPPDPDPVVNVLSVQLSQLSVVCNVDVVLVVLLQPDAQEPVGNPDDSVNSSVVLSCVLSGQQDDDPPLVVQQVVVNCCSRPVVVVSSVQVSCCRHVQWDWDQDPNDIDIGGNDDPVPPDDDDDDSNNVNVVVSVVVCVDDCPPVVVVVVCVVQVLDCVPCPHVVVVLCVVLVVQLVVLVVQLVVLVVQLVVLVVQLVVLVVQLVVPPDPVSVVVSVVSNVVSVVSNVVSVVSNVVSVVSSVVSVVVVVVSVVPD